Protein AF-A0A7S0FF44-F1 (afdb_monomer_lite)

Structure (mmCIF, N/CA/C/O backbone):
data_AF-A0A7S0FF44-F1
#
_entry.id   AF-A0A7S0FF44-F1
#
loop_
_atom_site.group_PDB
_atom_site.id
_atom_site.type_symbol
_atom_site.label_atom_id
_atom_site.label_alt_id
_atom_site.label_comp_id
_atom_site.label_asym_id
_atom_site.label_entity_id
_atom_site.label_seq_id
_atom_site.pdbx_PDB_ins_code
_atom_site.Cartn_x
_atom_site.Cartn_y
_atom_site.Cartn_z
_atom_site.occupancy
_atom_site.B_iso_or_equiv
_atom_site.auth_seq_id
_atom_site.auth_comp_id
_atom_site.auth_asym_id
_atom_site.auth_atom_id
_atom_site.pdbx_PDB_model_num
ATOM 1 N N . CYS A 1 1 ? 16.504 -21.980 -8.669 1.00 74.12 1 CYS A N 1
ATOM 2 C CA . CYS A 1 1 ? 15.334 -22.697 -8.118 1.00 74.12 1 CYS A CA 1
ATOM 3 C C . CYS A 1 1 ? 14.532 -23.445 -9.190 1.00 74.12 1 CYS A C 1
ATOM 5 O O . CYS A 1 1 ? 14.174 -24.591 -8.944 1.00 74.12 1 CYS A O 1
ATOM 7 N N . LEU A 1 2 ? 14.219 -22.845 -10.350 1.00 68.56 2 LEU A N 1
ATOM 8 C CA . LEU A 1 2 ? 13.338 -23.462 -11.361 1.00 68.56 2 LEU A CA 1
ATOM 9 C C . LEU A 1 2 ? 13.978 -24.629 -12.137 1.00 68.56 2 LEU A C 1
ATOM 11 O O . LEU A 1 2 ? 13.324 -25.648 -12.316 1.00 68.56 2 LEU A O 1
ATOM 15 N N . GLU A 1 3 ? 15.262 -24.552 -12.486 1.00 66.50 3 GLU A N 1
ATOM 16 C CA . GLU A 1 3 ? 15.931 -25.557 -13.339 1.00 66.50 3 GLU A CA 1
ATOM 17 C C . GLU A 1 3 ? 16.612 -26.709 -12.570 1.00 66.50 3 GLU A C 1
ATOM 19 O O . GLU A 1 3 ? 17.659 -27.215 -12.953 1.00 66.50 3 GLU A O 1
ATOM 24 N N . GLY A 1 4 ? 16.031 -27.137 -11.448 1.00 55.75 4 GLY A N 1
ATOM 25 C CA . GLY A 1 4 ? 16.348 -28.441 -10.836 1.00 55.75 4 GLY A CA 1
ATOM 26 C C . GLY A 1 4 ? 17.720 -28.626 -10.162 1.00 55.75 4 GLY A C 1
ATOM 27 O O . GLY A 1 4 ? 17.918 -29.653 -9.527 1.00 55.75 4 GLY A O 1
ATOM 28 N N . GLY A 1 5 ? 18.651 -27.668 -10.234 1.00 68.69 5 GLY A N 1
ATOM 29 C CA . GLY A 1 5 ? 19.994 -27.826 -9.640 1.00 68.69 5 GLY A CA 1
ATOM 30 C C . GLY A 1 5 ? 20.173 -27.297 -8.209 1.00 68.69 5 GLY A C 1
ATOM 31 O O . GLY A 1 5 ? 21.002 -27.805 -7.460 1.00 68.69 5 GLY A O 1
ATOM 32 N N . LEU A 1 6 ? 19.403 -26.281 -7.803 1.00 65.25 6 LEU A N 1
ATOM 33 C CA . LEU A 1 6 ? 19.499 -25.679 -6.465 1.00 65.25 6 LEU A CA 1
ATOM 34 C C . LEU A 1 6 ? 18.309 -26.091 -5.598 1.00 65.25 6 LEU A C 1
ATOM 36 O O . LEU A 1 6 ? 17.227 -25.507 -5.706 1.00 65.25 6 LEU A O 1
ATOM 40 N N . HIS A 1 7 ? 18.545 -27.060 -4.715 1.00 76.44 7 HIS A N 1
ATOM 41 C CA . HIS A 1 7 ? 17.666 -27.382 -3.597 1.00 76.44 7 HIS A CA 1
ATOM 42 C C . HIS A 1 7 ? 18.141 -26.631 -2.354 1.00 76.44 7 HIS A C 1
ATOM 44 O O . HIS A 1 7 ? 19.096 -27.026 -1.690 1.00 76.44 7 HIS A O 1
ATOM 50 N N . SER A 1 8 ? 17.481 -25.517 -2.061 1.00 87.88 8 SER A N 1
ATOM 51 C CA . SER A 1 8 ? 17.620 -24.803 -0.795 1.00 87.88 8 SER A CA 1
ATOM 52 C C . SER A 1 8 ? 16.233 -24.594 -0.199 1.00 87.88 8 SER A C 1
ATOM 54 O O . SER A 1 8 ? 15.260 -24.430 -0.937 1.00 87.88 8 SER A O 1
ATOM 56 N N . ALA A 1 9 ? 16.140 -24.536 1.131 1.00 80.94 9 ALA A N 1
ATOM 57 C CA . ALA A 1 9 ? 14.873 -24.272 1.818 1.00 80.94 9 ALA A CA 1
ATOM 58 C C . ALA A 1 9 ? 14.202 -22.969 1.333 1.00 80.94 9 ALA A C 1
ATOM 60 O O . ALA A 1 9 ? 12.978 -22.875 1.269 1.00 80.94 9 ALA A O 1
ATOM 61 N N . VAL A 1 10 ? 15.013 -21.986 0.929 1.00 81.69 10 VAL A N 1
ATOM 62 C CA . VAL A 1 10 ? 14.554 -20.718 0.345 1.00 81.69 10 VAL A CA 1
ATOM 63 C C . VAL A 1 10 ? 13.924 -20.939 -1.033 1.00 81.69 10 VAL A C 1
ATOM 65 O O . VAL A 1 10 ? 12.850 -20.408 -1.309 1.00 81.69 10 VAL A O 1
ATOM 68 N N . CYS A 1 11 ? 14.542 -21.760 -1.888 1.00 85.81 11 CYS A N 1
ATOM 69 C CA . CYS A 1 11 ? 13.973 -22.113 -3.188 1.0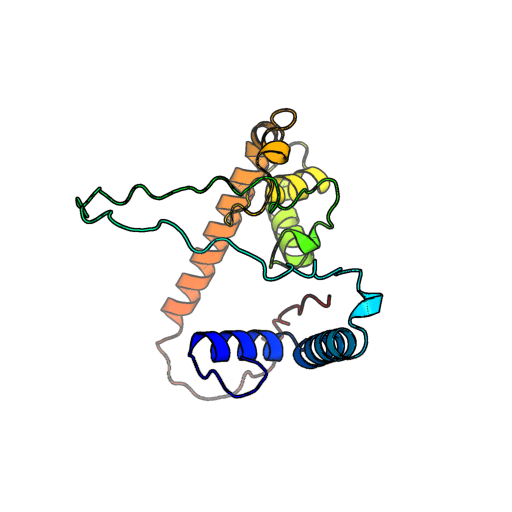0 85.81 11 CYS A CA 1
ATOM 70 C C . CYS A 1 11 ? 12.635 -22.845 -3.058 1.00 85.81 11 CYS A C 1
ATOM 72 O O . CYS A 1 11 ? 11.731 -22.600 -3.858 1.00 85.81 11 CYS A O 1
ATOM 74 N N . ASP A 1 12 ? 12.503 -23.724 -2.066 1.00 83.94 12 ASP A N 1
ATOM 75 C CA . ASP A 1 12 ? 11.274 -24.485 -1.849 1.00 83.94 12 ASP A CA 1
ATOM 76 C C . ASP A 1 12 ? 10.150 -23.596 -1.306 1.00 83.94 12 ASP A C 1
ATOM 78 O O . ASP A 1 12 ? 9.020 -23.678 -1.790 1.00 83.94 12 ASP A O 1
ATOM 82 N N . GLN A 1 13 ? 10.451 -22.679 -0.377 1.00 82.12 13 GLN A N 1
ATOM 83 C CA . GLN A 1 13 ? 9.484 -21.672 0.077 1.00 82.12 13 GLN A CA 1
ATOM 84 C C . GLN A 1 13 ? 9.025 -20.761 -1.059 1.00 82.12 13 GLN A C 1
ATOM 86 O O . GLN A 1 13 ? 7.831 -20.496 -1.198 1.00 82.12 13 GLN A O 1
ATOM 91 N N . TRP A 1 14 ? 9.957 -20.304 -1.891 1.00 85.94 14 TRP A N 1
ATOM 92 C CA . TRP A 1 14 ? 9.633 -19.454 -3.029 1.00 85.94 14 TRP A CA 1
ATOM 93 C C . TRP A 1 14 ? 8.765 -20.186 -4.062 1.00 85.94 14 TRP A C 1
ATOM 95 O O . TRP A 1 14 ? 7.751 -19.643 -4.497 1.00 85.94 14 TRP A O 1
ATOM 105 N N . LYS A 1 15 ? 9.081 -21.447 -4.389 1.00 85.75 15 LYS A N 1
ATOM 106 C CA . LYS A 1 15 ? 8.237 -22.286 -5.259 1.00 85.75 15 LYS A CA 1
ATOM 107 C C . LYS A 1 15 ? 6.838 -22.482 -4.689 1.00 85.75 15 LYS A C 1
ATOM 109 O O . LYS A 1 15 ? 5.863 -22.276 -5.399 1.00 85.75 15 LYS A O 1
ATOM 114 N N . GLN A 1 16 ? 6.732 -22.807 -3.401 1.00 82.12 16 GLN A N 1
ATOM 115 C CA . GLN A 1 16 ? 5.432 -22.935 -2.743 1.00 82.12 16 GLN A CA 1
ATOM 116 C C . GLN A 1 16 ? 4.631 -21.631 -2.784 1.00 82.12 16 GLN A C 1
ATOM 118 O O . GLN A 1 16 ? 3.408 -21.677 -2.885 1.00 82.12 16 GLN A O 1
ATOM 123 N N . CYS A 1 17 ? 5.297 -20.476 -2.701 1.00 81.00 17 CYS A N 1
ATOM 124 C CA . CYS A 1 17 ? 4.646 -19.179 -2.846 1.00 81.00 17 CYS A CA 1
ATOM 125 C C . CYS A 1 17 ? 4.074 -19.000 -4.261 1.00 81.00 17 CYS A C 1
ATOM 127 O O . CYS A 1 17 ? 2.895 -18.681 -4.404 1.00 81.00 17 CYS A O 1
ATOM 129 N N . LEU A 1 18 ? 4.869 -19.290 -5.297 1.00 82.12 18 LEU A N 1
ATOM 130 C CA . LEU A 1 18 ? 4.426 -19.212 -6.693 1.00 82.12 18 LEU A CA 1
ATOM 131 C C . LEU A 1 18 ? 3.273 -20.170 -7.007 1.00 82.12 18 LEU A C 1
ATOM 133 O O . LEU A 1 18 ? 2.301 -19.769 -7.649 1.00 82.12 18 LEU A O 1
ATOM 137 N N . ASP A 1 19 ? 3.353 -21.405 -6.511 1.00 82.12 19 ASP A N 1
ATOM 138 C CA . ASP A 1 19 ? 2.320 -22.418 -6.724 1.00 82.12 19 ASP A CA 1
ATOM 139 C C . ASP A 1 19 ? 1.013 -22.028 -6.027 1.00 82.12 19 ASP A C 1
ATOM 141 O O . ASP A 1 19 ? -0.059 -22.120 -6.623 1.00 82.12 19 ASP A O 1
ATOM 145 N N . LYS A 1 20 ? 1.086 -21.509 -4.794 1.00 77.56 20 LYS A N 1
ATOM 146 C CA . LYS A 1 20 ? -0.087 -20.975 -4.080 1.00 77.56 20 LYS A CA 1
ATOM 147 C C . LYS A 1 20 ? -0.692 -19.756 -4.771 1.00 77.56 20 LYS A C 1
ATOM 149 O O . LYS A 1 20 ? -1.910 -19.587 -4.744 1.00 77.56 20 LYS A O 1
ATOM 154 N N . ALA A 1 21 ? 0.137 -18.917 -5.384 1.00 75.69 21 ALA A N 1
ATOM 155 C CA . ALA A 1 21 ? -0.321 -17.778 -6.168 1.00 75.69 21 ALA A CA 1
ATOM 156 C C . ALA A 1 21 ? -0.930 -18.190 -7.522 1.00 75.69 21 ALA A C 1
ATOM 158 O O . ALA A 1 21 ? -1.588 -17.373 -8.153 1.00 75.69 21 ALA A O 1
ATOM 159 N N . GLY A 1 22 ? -0.736 -19.434 -7.982 1.00 84.25 22 GLY A N 1
ATOM 160 C CA . GLY A 1 22 ? -1.234 -19.903 -9.280 1.00 84.25 22 GLY A CA 1
ATOM 161 C C . GLY A 1 22 ? -0.507 -19.293 -10.485 1.00 84.25 22 GLY A C 1
ATOM 162 O O . GLY A 1 22 ? -0.955 -19.441 -11.620 1.00 84.25 22 GLY A O 1
ATOM 163 N N . VAL A 1 23 ? 0.625 -18.621 -10.262 1.00 86.00 23 VAL A N 1
ATOM 164 C CA . VAL A 1 23 ? 1.353 -17.860 -11.295 1.00 86.00 23 VAL A CA 1
ATOM 165 C C . VAL A 1 23 ? 2.534 -18.620 -11.898 1.00 86.00 23 VAL A C 1
ATOM 167 O O . VAL A 1 23 ? 3.120 -18.156 -12.876 1.00 86.00 23 VAL A O 1
ATOM 170 N N . THR A 1 24 ? 2.866 -19.807 -11.377 1.00 86.50 24 THR A N 1
ATOM 171 C CA . THR A 1 24 ? 4.008 -20.624 -11.825 1.00 86.50 24 THR A CA 1
ATOM 172 C C . THR A 1 24 ? 4.010 -20.847 -13.341 1.00 86.50 24 THR A C 1
ATOM 174 O O . THR A 1 24 ? 5.040 -20.666 -13.987 1.00 86.50 24 THR A O 1
ATOM 177 N N . GLY A 1 25 ? 2.855 -21.166 -13.939 1.00 85.00 25 GLY A N 1
ATOM 178 C CA . GLY A 1 25 ? 2.740 -21.384 -15.387 1.00 85.00 25 GLY A CA 1
ATOM 179 C C . GLY A 1 25 ? 2.984 -20.120 -16.220 1.00 85.00 25 GLY A C 1
ATOM 180 O O . GLY A 1 25 ? 3.710 -20.169 -17.211 1.00 85.00 25 GLY A O 1
ATOM 181 N N . LYS A 1 26 ? 2.433 -18.975 -15.797 1.00 81.94 26 LYS A N 1
ATOM 182 C CA . LYS A 1 26 ? 2.614 -17.680 -16.478 1.00 81.94 26 LYS A CA 1
ATOM 183 C C . LYS A 1 26 ? 4.066 -17.210 -16.379 1.00 81.94 26 LYS A C 1
ATOM 185 O O . LYS A 1 26 ? 4.640 -16.803 -17.384 1.00 81.94 26 LYS A O 1
ATOM 190 N N . LEU A 1 27 ? 4.680 -17.344 -15.201 1.00 86.44 27 LEU A N 1
ATOM 191 C CA . LEU A 1 27 ? 6.086 -17.005 -14.983 1.00 86.44 27 LEU A CA 1
ATOM 192 C C . LEU A 1 27 ? 7.015 -17.878 -15.837 1.00 86.44 27 LEU A C 1
ATOM 194 O O . LEU A 1 27 ? 7.903 -17.351 -16.499 1.00 86.44 27 LEU A O 1
ATOM 198 N N . LEU A 1 28 ? 6.788 -19.195 -15.875 1.00 86.50 28 LEU A N 1
ATOM 199 C CA . LEU A 1 28 ? 7.554 -20.104 -16.733 1.00 86.50 28 LEU A CA 1
ATOM 200 C C . LEU A 1 28 ? 7.371 -19.778 -18.217 1.00 86.50 28 LEU A C 1
ATOM 202 O O . LEU A 1 28 ? 8.344 -19.795 -18.962 1.00 86.50 28 LEU A O 1
ATOM 206 N N . SER A 1 29 ? 6.152 -19.439 -18.642 1.00 85.06 29 SER A N 1
ATOM 207 C CA . SER A 1 29 ? 5.888 -19.026 -20.022 1.00 85.06 29 SER A CA 1
ATOM 208 C C . SER A 1 29 ? 6.636 -17.744 -20.390 1.00 85.06 29 SER A C 1
ATOM 210 O O . SER A 1 29 ? 7.188 -17.668 -21.484 1.00 85.06 29 SER A O 1
ATOM 212 N N . LEU A 1 30 ? 6.679 -16.755 -19.492 1.00 81.44 30 LEU A N 1
ATOM 213 C CA . LEU A 1 30 ? 7.412 -15.504 -19.705 1.00 81.44 30 LEU A CA 1
ATOM 214 C C . LEU A 1 30 ? 8.924 -15.730 -19.743 1.00 81.44 30 LEU A C 1
ATOM 216 O O . LEU A 1 30 ? 9.592 -15.222 -20.637 1.00 81.44 30 LEU A O 1
ATOM 220 N N . LEU A 1 31 ? 9.459 -16.532 -18.819 1.00 84.19 31 LEU A N 1
ATOM 221 C CA . LEU A 1 31 ? 10.880 -16.886 -18.805 1.00 84.19 31 LEU A CA 1
ATOM 222 C C . LEU A 1 31 ? 11.279 -17.641 -20.078 1.00 84.19 31 LEU A C 1
ATOM 224 O O . LEU A 1 31 ? 12.313 -17.348 -20.666 1.00 84.19 31 LEU A O 1
ATOM 228 N N . ASN A 1 32 ? 10.443 -18.571 -20.543 1.00 84.12 32 ASN A N 1
ATOM 229 C CA . ASN A 1 32 ? 10.721 -19.324 -21.762 1.00 84.12 32 ASN A CA 1
ATOM 230 C C . ASN A 1 32 ? 10.639 -18.433 -23.015 1.00 84.12 32 ASN A C 1
ATOM 232 O O . ASN A 1 32 ? 11.481 -18.540 -23.901 1.00 84.12 32 ASN A O 1
ATOM 236 N N . ALA A 1 33 ? 9.677 -17.505 -23.068 1.00 80.62 33 ALA A N 1
ATOM 237 C CA . ALA A 1 33 ? 9.599 -16.509 -24.137 1.00 80.62 33 ALA A CA 1
ATOM 238 C C . ALA A 1 33 ? 10.835 -15.591 -24.160 1.00 80.62 33 ALA A C 1
ATOM 240 O O . ALA A 1 33 ? 11.370 -15.316 -25.231 1.00 80.62 33 ALA A O 1
ATOM 241 N N . ALA A 1 34 ? 11.331 -15.184 -22.987 1.00 79.44 34 ALA A N 1
ATOM 242 C CA . ALA A 1 34 ? 12.538 -14.370 -22.860 1.00 79.44 34 ALA A CA 1
ATOM 243 C C . ALA A 1 34 ? 13.802 -15.092 -23.350 1.00 79.44 34 ALA A C 1
ATOM 245 O O . ALA A 1 34 ? 14.668 -14.475 -23.963 1.00 79.44 34 ALA A O 1
ATOM 246 N N . VAL A 1 35 ? 13.893 -16.405 -23.121 1.00 82.44 35 VAL A N 1
ATOM 247 C CA . VAL A 1 35 ? 15.002 -17.235 -23.620 1.00 82.44 35 VAL A CA 1
ATOM 248 C C . VAL A 1 35 ? 14.929 -17.431 -25.137 1.00 82.44 35 VAL A C 1
ATOM 250 O O . VAL A 1 35 ? 15.965 -17.486 -25.794 1.00 82.44 35 VAL A O 1
ATOM 253 N N . GLN A 1 36 ? 13.727 -17.536 -25.712 1.00 85.44 36 GLN A N 1
ATOM 254 C CA . GLN A 1 36 ? 13.550 -17.754 -27.154 1.00 85.44 36 GLN A CA 1
ATOM 255 C C . GLN A 1 36 ? 13.734 -16.488 -27.998 1.00 85.44 36 GLN A C 1
ATOM 257 O O . GLN A 1 36 ? 14.108 -16.593 -29.166 1.00 85.44 36 GLN A O 1
ATOM 262 N N . HIS A 1 37 ? 13.503 -15.308 -27.419 1.00 78.56 37 HIS A N 1
ATOM 263 C CA . HIS A 1 37 ? 13.604 -14.022 -28.111 1.00 78.56 37 HIS A CA 1
ATOM 264 C C . HIS A 1 37 ? 14.495 -13.033 -27.342 1.00 78.56 37 HIS A C 1
ATOM 266 O O . HIS A 1 37 ? 14.007 -11.999 -26.880 1.00 78.56 37 HIS A O 1
ATOM 272 N N . PRO A 1 38 ? 15.803 -13.321 -27.201 1.00 67.44 38 PRO A N 1
ATOM 273 C CA . PRO A 1 38 ? 16.714 -12.458 -26.449 1.00 67.44 38 PRO A CA 1
ATOM 274 C C . PRO A 1 38 ? 16.831 -11.051 -27.060 1.00 67.44 38 PRO A C 1
ATOM 276 O O . PRO A 1 38 ? 16.966 -10.075 -26.326 1.00 67.44 38 PRO A O 1
ATOM 279 N N . ASP A 1 39 ? 16.697 -10.934 -28.385 1.00 75.31 39 ASP A N 1
ATOM 280 C CA . ASP A 1 39 ? 16.852 -9.669 -29.116 1.00 75.31 39 ASP A CA 1
ATOM 281 C C . ASP A 1 39 ? 15.628 -8.738 -29.009 1.00 75.31 39 ASP A C 1
ATOM 283 O O . ASP A 1 39 ? 15.740 -7.536 -29.248 1.00 75.31 39 ASP A O 1
ATOM 287 N N . ASP A 1 40 ? 14.457 -9.266 -28.637 1.00 68.00 40 ASP A N 1
ATOM 288 C CA . ASP A 1 40 ? 13.180 -8.529 -28.663 1.00 68.00 40 ASP A CA 1
ATOM 289 C C . ASP A 1 40 ? 12.848 -7.864 -27.312 1.00 68.00 40 ASP A C 1
ATOM 291 O O . ASP A 1 40 ? 11.968 -7.012 -27.206 1.00 68.00 40 ASP A O 1
ATOM 295 N N . LEU A 1 41 ? 13.587 -8.208 -26.250 1.00 61.50 41 LEU A N 1
ATOM 296 C CA . LEU A 1 41 ? 13.392 -7.632 -24.916 1.00 61.50 41 LEU A CA 1
ATOM 297 C C . LEU A 1 41 ? 14.113 -6.296 -24.703 1.00 61.50 41 LEU A C 1
ATOM 299 O O . LEU A 1 41 ? 14.004 -5.718 -23.622 1.00 61.50 41 LEU A O 1
ATOM 303 N N . GLY A 1 42 ? 14.878 -5.804 -25.684 1.00 53.50 42 GLY A N 1
ATOM 304 C CA . GLY A 1 42 ? 15.644 -4.558 -25.549 1.00 53.50 42 GLY A CA 1
ATOM 305 C C . GLY A 1 42 ? 16.688 -4.584 -24.423 1.00 53.50 42 GLY A C 1
ATOM 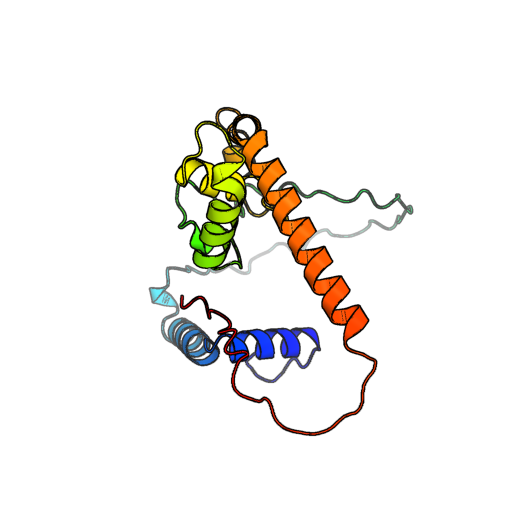306 O O . GLY A 1 42 ? 17.316 -3.564 -24.139 1.00 53.50 42 GLY A O 1
ATOM 307 N N . LEU A 1 43 ? 16.905 -5.746 -23.797 1.00 53.00 43 LEU A N 1
ATOM 308 C CA . LEU A 1 43 ? 18.014 -6.029 -22.900 1.00 53.00 43 LEU A CA 1
ATOM 309 C C . LEU A 1 43 ? 19.245 -6.245 -23.772 1.00 53.00 43 LEU A C 1
ATOM 311 O O . LEU A 1 43 ? 19.714 -7.366 -23.946 1.00 53.00 43 LEU A O 1
ATOM 315 N N . GLY A 1 44 ? 19.743 -5.156 -24.359 1.00 47.44 44 GLY A N 1
ATOM 316 C CA . GLY A 1 44 ? 21.073 -5.130 -24.939 1.00 47.44 44 GLY A CA 1
ATOM 317 C C . GLY A 1 44 ? 22.060 -5.468 -23.833 1.00 47.44 44 GLY A C 1
ATOM 318 O O . GLY A 1 44 ? 22.489 -4.586 -23.091 1.00 47.44 44 GLY A O 1
ATOM 319 N N . LEU A 1 45 ? 22.373 -6.757 -23.693 1.00 48.53 45 LEU A N 1
ATOM 320 C CA . LEU A 1 45 ? 23.564 -7.223 -23.014 1.00 48.53 45 LEU A CA 1
ATOM 321 C C . LEU A 1 45 ? 24.704 -6.504 -23.719 1.00 48.53 45 LEU A C 1
ATOM 323 O O . LEU A 1 45 ? 25.060 -6.836 -24.847 1.00 48.53 45 LEU A O 1
ATOM 327 N N . VAL A 1 46 ? 25.200 -5.444 -23.087 1.00 45.59 46 VAL A N 1
ATOM 328 C CA . VAL A 1 46 ? 26.481 -4.849 -23.433 1.00 45.59 46 VAL A CA 1
ATOM 329 C C . VAL A 1 46 ? 27.462 -6.010 -23.468 1.00 45.59 46 VAL A C 1
ATOM 331 O O . VAL A 1 46 ? 27.754 -6.602 -22.431 1.00 45.59 46 VAL A O 1
ATOM 334 N N . GLU A 1 47 ? 27.895 -6.389 -24.672 1.00 50.81 47 GLU A N 1
ATOM 335 C CA . GLU A 1 47 ? 29.055 -7.244 -24.859 1.00 50.81 47 GLU A CA 1
ATOM 336 C C . GLU A 1 47 ? 30.213 -6.522 -24.174 1.00 50.81 47 GLU A C 1
ATOM 338 O O . GLU A 1 47 ? 30.834 -5.615 -24.731 1.00 50.81 47 GLU A O 1
ATOM 343 N N . GLU A 1 48 ? 30.462 -6.882 -22.916 1.00 48.84 48 GLU A N 1
ATOM 344 C CA . GLU A 1 48 ? 31.696 -6.563 -22.226 1.00 48.84 48 GLU A CA 1
ATOM 345 C C . GLU A 1 48 ? 32.799 -7.243 -23.029 1.00 48.84 48 GLU A C 1
ATOM 347 O O . GLU A 1 48 ? 33.080 -8.436 -22.899 1.00 48.84 48 GLU A O 1
ATOM 352 N N . THR A 1 49 ? 33.391 -6.477 -23.940 1.00 49.16 49 THR A N 1
ATOM 353 C CA . THR A 1 49 ? 34.598 -6.867 -24.644 1.00 49.16 49 THR A CA 1
ATOM 354 C C . THR A 1 49 ? 35.633 -7.231 -23.590 1.00 49.16 49 THR A C 1
ATOM 356 O O . THR A 1 49 ? 36.139 -6.365 -22.874 1.00 49.16 49 THR A O 1
ATOM 359 N N . ALA A 1 50 ? 35.917 -8.527 -23.486 1.00 50.69 50 ALA A N 1
ATOM 360 C CA . ALA A 1 50 ? 36.919 -9.111 -22.615 1.00 50.69 50 ALA A CA 1
ATOM 361 C C . ALA A 1 50 ? 38.321 -8.639 -23.034 1.00 50.69 50 ALA A C 1
ATOM 363 O O . ALA A 1 50 ? 39.065 -9.341 -23.712 1.00 50.69 50 ALA A O 1
ATOM 364 N N . ALA A 1 51 ? 38.681 -7.417 -22.651 1.00 51.22 51 ALA A N 1
ATOM 365 C CA . ALA A 1 51 ? 40.009 -6.863 -22.846 1.00 51.22 51 ALA A CA 1
ATOM 366 C C . ALA A 1 51 ? 40.373 -5.941 -21.676 1.00 51.22 51 ALA A C 1
ATOM 368 O O . ALA A 1 51 ? 40.444 -4.725 -21.802 1.00 51.22 51 ALA A O 1
ATOM 369 N N . GLY A 1 52 ? 40.668 -6.573 -20.539 1.00 52.06 52 GLY A N 1
ATOM 370 C CA . GLY A 1 52 ? 41.648 -6.062 -19.586 1.00 52.06 52 GLY A CA 1
ATOM 371 C C . GLY A 1 52 ? 41.108 -5.207 -18.448 1.00 52.06 52 GLY A C 1
ATOM 372 O O . GLY A 1 52 ? 41.002 -3.999 -18.572 1.00 52.06 52 GLY A O 1
ATOM 373 N N . THR A 1 53 ? 40.963 -5.807 -17.266 1.00 44.88 53 THR A N 1
ATOM 374 C CA . THR A 1 53 ? 41.407 -5.180 -16.007 1.00 44.88 53 THR A CA 1
ATOM 375 C C . THR A 1 53 ? 41.739 -6.277 -14.993 1.00 44.88 53 THR A C 1
ATOM 377 O O . THR A 1 53 ? 41.027 -6.524 -14.028 1.00 44.88 53 THR A O 1
ATOM 380 N N . ALA A 1 54 ? 42.850 -6.975 -15.226 1.00 50.84 54 ALA A N 1
ATOM 381 C CA . ALA A 1 54 ? 43.502 -7.773 -14.198 1.00 50.84 54 ALA A CA 1
ATOM 382 C C . ALA A 1 54 ? 44.481 -6.871 -13.439 1.00 50.84 54 ALA A C 1
ATOM 384 O O . ALA A 1 54 ? 45.675 -6.891 -13.719 1.00 50.84 54 ALA A O 1
ATOM 385 N N . GLN A 1 55 ? 44.002 -6.048 -12.504 1.00 53.06 55 GLN A N 1
ATOM 386 C CA . GLN A 1 55 ? 44.891 -5.512 -11.475 1.00 53.06 55 GLN A CA 1
ATOM 387 C C . GLN A 1 55 ? 44.135 -4.942 -10.276 1.00 53.06 55 GLN A C 1
ATOM 389 O O . GLN A 1 55 ? 43.357 -4.004 -10.406 1.00 53.06 55 GLN A O 1
ATOM 394 N N . LYS A 1 56 ? 44.560 -5.422 -9.099 1.00 48.97 56 LYS A N 1
ATOM 395 C CA . LYS A 1 56 ? 44.645 -4.666 -7.841 1.00 48.97 56 LYS A CA 1
ATOM 396 C C . LYS A 1 56 ? 43.471 -4.792 -6.860 1.00 48.97 56 LYS A C 1
ATOM 398 O O . LYS A 1 56 ? 42.885 -3.800 -6.455 1.00 48.97 56 LYS A O 1
ATOM 403 N N . TYR A 1 57 ? 43.272 -6.002 -6.340 1.00 45.28 57 TYR A N 1
ATOM 404 C CA . TYR A 1 57 ? 42.778 -6.182 -4.971 1.00 45.28 57 TYR A CA 1
ATOM 405 C C . TYR A 1 57 ? 43.758 -7.062 -4.198 1.00 45.28 57 TYR A C 1
ATOM 407 O O . TYR A 1 57 ? 43.689 -8.286 -4.219 1.00 45.28 57 TYR A O 1
ATOM 415 N N . ALA A 1 58 ? 44.720 -6.406 -3.556 1.00 52.44 58 ALA A N 1
ATOM 416 C CA . ALA A 1 58 ? 45.526 -6.983 -2.497 1.00 52.44 58 ALA A CA 1
ATOM 417 C C . ALA A 1 58 ? 45.405 -6.064 -1.278 1.00 52.44 58 ALA A C 1
ATOM 419 O O . ALA A 1 58 ? 45.589 -4.856 -1.410 1.00 52.44 58 ALA A O 1
ATOM 420 N N . GLN A 1 59 ? 45.145 -6.692 -0.130 1.00 55.12 59 GLN A N 1
ATOM 421 C CA . GLN A 1 59 ? 45.211 -6.168 1.238 1.00 55.12 59 GLN A CA 1
ATOM 422 C C . GLN A 1 59 ? 44.100 -5.225 1.711 1.00 55.12 59 GLN A C 1
ATOM 424 O O . GLN A 1 59 ? 44.195 -4.011 1.583 1.00 55.12 59 GLN A O 1
ATOM 429 N N . THR A 1 60 ? 43.165 -5.815 2.456 1.00 44.16 60 THR A N 1
ATOM 430 C CA . THR A 1 60 ? 42.651 -5.250 3.713 1.00 44.16 60 THR A CA 1
ATOM 431 C C . THR A 1 60 ? 42.368 -6.398 4.688 1.00 44.16 60 THR A C 1
ATOM 433 O O . THR A 1 60 ? 41.274 -6.950 4.735 1.00 44.16 60 THR A O 1
ATOM 436 N N . GLU A 1 61 ? 43.388 -6.789 5.455 1.00 62.75 61 GLU A N 1
ATOM 437 C CA . GLU A 1 61 ? 43.203 -7.515 6.715 1.00 62.75 61 GLU A CA 1
ATOM 438 C C . GLU A 1 61 ? 43.073 -6.474 7.831 1.00 62.75 61 GLU A C 1
ATOM 440 O O . GLU A 1 61 ? 43.948 -5.624 7.992 1.00 62.75 61 GLU A O 1
ATOM 445 N N . GLY A 1 62 ? 41.967 -6.514 8.572 1.00 48.84 62 GLY A N 1
ATOM 446 C CA . GLY A 1 62 ? 41.699 -5.586 9.670 1.00 48.84 62 GLY A CA 1
ATOM 447 C C . GLY A 1 62 ? 40.220 -5.550 10.033 1.00 48.84 62 GLY A C 1
ATOM 448 O O . GLY A 1 62 ? 39.560 -4.540 9.825 1.00 48.84 62 GLY A O 1
ATOM 449 N N . VAL A 1 63 ? 39.685 -6.671 10.525 1.00 46.25 63 VAL A N 1
ATOM 450 C CA . VAL A 1 63 ? 38.326 -6.725 11.080 1.00 46.25 63 VAL A CA 1
ATOM 451 C C . VAL A 1 63 ? 38.398 -6.260 12.532 1.00 46.25 63 VAL A C 1
ATOM 453 O O . VAL A 1 63 ? 38.654 -7.047 13.442 1.00 46.25 63 VAL A O 1
ATOM 456 N N . GLU A 1 64 ? 38.213 -4.961 12.734 1.00 58.03 64 GLU A N 1
ATOM 457 C CA . GLU A 1 64 ? 37.828 -4.403 14.027 1.00 58.03 64 GLU A CA 1
ATOM 458 C C . GLU A 1 64 ? 36.314 -4.623 14.176 1.00 58.03 64 GLU A C 1
ATOM 460 O O . GLU A 1 64 ? 35.550 -4.301 13.264 1.00 58.03 64 GLU A O 1
ATOM 465 N N . LEU A 1 65 ? 35.882 -5.254 15.278 1.00 54.78 65 LEU A N 1
ATOM 466 C CA . LEU A 1 65 ? 34.466 -5.446 15.609 1.00 54.78 65 LEU A CA 1
ATOM 467 C C . LEU A 1 65 ? 33.823 -4.076 15.878 1.00 54.78 65 LEU A C 1
ATOM 469 O O . LEU A 1 65 ? 33.697 -3.655 17.026 1.00 54.78 65 LEU A O 1
ATOM 473 N N . ALA A 1 66 ? 33.428 -3.388 14.812 1.00 53.22 66 ALA A N 1
ATOM 474 C CA . ALA A 1 66 ? 32.521 -2.261 14.890 1.00 53.22 66 ALA A CA 1
ATOM 475 C C . ALA A 1 66 ? 31.118 -2.796 15.189 1.00 53.22 66 ALA A C 1
ATOM 477 O O . ALA A 1 66 ? 30.625 -3.728 14.546 1.00 53.22 66 ALA A O 1
ATOM 478 N N . GLU A 1 67 ? 30.517 -2.222 16.224 1.00 54.75 67 GLU A N 1
ATOM 479 C CA . GLU A 1 67 ? 29.124 -2.398 16.602 1.00 54.75 67 GLU A CA 1
ATOM 480 C C . GLU A 1 67 ? 28.252 -2.292 15.350 1.00 54.75 67 GLU A C 1
ATOM 482 O O . GLU A 1 67 ? 28.465 -1.411 14.521 1.00 54.75 67 GLU A O 1
ATOM 487 N N . ALA A 1 68 ? 27.317 -3.231 15.183 1.00 51.47 68 ALA A N 1
ATOM 488 C CA . ALA A 1 68 ? 26.423 -3.278 14.038 1.00 51.47 68 ALA A CA 1
ATOM 489 C C . ALA A 1 68 ? 25.561 -2.008 14.001 1.00 51.47 68 ALA A C 1
ATOM 491 O O . ALA A 1 68 ? 24.453 -1.973 14.539 1.00 51.47 68 ALA A O 1
ATOM 492 N N . GLU A 1 69 ? 26.080 -0.957 13.369 1.00 54.19 69 GLU A N 1
ATOM 493 C CA . GLU A 1 69 ? 25.271 0.114 12.832 1.00 54.19 69 GLU A CA 1
ATOM 494 C C . GLU A 1 69 ? 24.317 -0.571 11.863 1.00 54.19 69 GLU A C 1
ATOM 496 O O . GLU A 1 69 ? 24.720 -1.164 10.861 1.00 54.19 69 GLU A O 1
ATOM 501 N N . LEU A 1 70 ? 23.045 -0.600 12.255 1.00 50.62 70 LEU A N 1
ATOM 502 C CA . LEU A 1 70 ? 21.945 -1.000 11.405 1.00 50.62 70 LEU A CA 1
ATOM 503 C C . LEU A 1 70 ? 22.009 -0.071 10.193 1.00 50.62 70 LEU A C 1
ATOM 505 O O . LEU A 1 70 ? 21.517 1.053 10.261 1.00 50.62 70 LEU A O 1
ATOM 509 N N . ASP A 1 71 ? 22.698 -0.521 9.145 1.00 44.28 71 ASP A N 1
ATOM 510 C CA . ASP A 1 71 ? 22.858 0.166 7.872 1.00 44.28 71 ASP A CA 1
ATOM 511 C C . ASP A 1 71 ? 21.458 0.320 7.282 1.00 44.28 71 ASP A C 1
ATOM 513 O O . ASP A 1 71 ? 20.943 -0.535 6.560 1.00 44.28 71 ASP A O 1
ATOM 517 N N . THR A 1 72 ? 20.774 1.390 7.685 1.00 52.69 72 THR A N 1
ATOM 518 C CA . THR A 1 72 ? 19.613 1.918 6.989 1.00 52.69 72 THR A CA 1
ATOM 519 C C . THR A 1 72 ? 20.130 2.427 5.659 1.00 52.69 72 THR A C 1
ATOM 521 O O . THR A 1 72 ? 20.305 3.633 5.480 1.00 52.69 72 THR A O 1
ATOM 524 N N . GLN A 1 73 ? 20.403 1.495 4.743 1.00 53.66 73 GLN A N 1
ATOM 525 C CA . GLN A 1 73 ? 20.625 1.795 3.345 1.00 53.66 73 GLN A CA 1
ATOM 526 C C . GLN A 1 73 ? 19.400 2.567 2.901 1.00 53.66 73 GLN A C 1
ATOM 528 O O . GLN A 1 73 ? 18.298 2.026 2.780 1.00 53.66 73 GLN A O 1
ATOM 533 N N . VAL A 1 74 ? 19.585 3.875 2.750 1.00 58.00 74 VAL A N 1
ATOM 534 C CA . VAL A 1 74 ? 18.623 4.700 2.047 1.00 58.00 74 VAL A CA 1
ATOM 535 C C . VAL A 1 74 ? 18.496 4.032 0.681 1.00 58.00 74 VAL A C 1
ATOM 537 O O . VAL A 1 74 ? 19.527 3.853 0.028 1.00 58.00 74 VAL A O 1
ATOM 540 N N . PRO A 1 75 ? 17.290 3.590 0.289 1.00 59.66 75 PRO A N 1
ATOM 541 C CA . PRO A 1 75 ? 17.087 2.930 -0.986 1.00 59.66 75 PRO A CA 1
ATOM 542 C C . PRO A 1 75 ? 17.735 3.783 -2.063 1.00 59.66 75 PRO A C 1
ATOM 544 O O . PRO A 1 75 ? 17.480 4.990 -2.117 1.00 59.66 75 PRO A O 1
ATOM 547 N N . ASP A 1 76 ? 18.598 3.169 -2.867 1.00 73.31 76 ASP A N 1
ATOM 548 C CA . ASP A 1 76 ? 19.158 3.824 -4.039 1.00 73.31 76 ASP A CA 1
ATOM 549 C C . ASP A 1 76 ? 17.988 4.421 -4.832 1.00 73.31 76 ASP A C 1
ATOM 551 O O . ASP A 1 76 ? 17.030 3.713 -5.154 1.00 73.31 76 ASP A O 1
ATOM 555 N N . GLU A 1 77 ? 18.022 5.729 -5.098 1.00 81.38 77 GLU A N 1
ATOM 556 C CA . GLU A 1 77 ? 16.947 6.416 -5.825 1.00 81.38 77 GLU A CA 1
ATOM 557 C C . GLU A 1 77 ? 16.758 5.817 -7.234 1.00 81.38 77 GLU A C 1
ATOM 559 O O . GLU A 1 77 ? 15.707 5.999 -7.845 1.00 81.38 77 GLU A O 1
ATOM 564 N N . ALA A 1 78 ? 17.741 5.059 -7.738 1.00 81.75 78 ALA A N 1
ATOM 565 C CA . ALA A 1 78 ? 17.618 4.279 -8.965 1.00 81.75 78 ALA A CA 1
ATOM 566 C C . ALA A 1 78 ? 16.743 3.013 -8.832 1.00 81.75 78 ALA A C 1
ATOM 568 O O . ALA A 1 78 ? 16.197 2.553 -9.831 1.00 81.75 78 ALA A O 1
ATOM 569 N N . ASN A 1 79 ? 16.587 2.458 -7.625 1.00 84.44 79 ASN A N 1
ATOM 570 C CA . ASN A 1 79 ? 15.918 1.174 -7.361 1.00 84.44 79 ASN A CA 1
ATOM 571 C C . ASN A 1 79 ? 14.672 1.297 -6.468 1.00 84.44 79 ASN A C 1
ATOM 573 O O . ASN A 1 79 ? 14.178 0.300 -5.940 1.00 84.44 79 ASN A O 1
ATOM 577 N N . CYS A 1 80 ? 14.159 2.509 -6.279 1.00 89.31 80 CYS A N 1
ATOM 578 C CA . CYS A 1 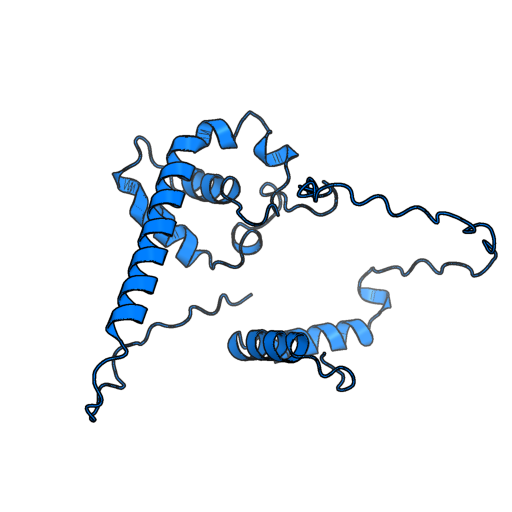80 ? 12.965 2.754 -5.484 1.00 89.31 80 CYS A CA 1
ATOM 579 C C . CYS A 1 80 ? 11.703 2.871 -6.353 1.00 89.31 80 CYS A C 1
ATOM 581 O O . CYS A 1 80 ? 11.733 3.237 -7.529 1.00 89.31 80 CYS A O 1
ATOM 583 N N . LEU A 1 81 ? 10.555 2.586 -5.748 1.00 87.69 81 LEU A N 1
ATOM 584 C CA . LEU A 1 81 ? 9.245 2.734 -6.360 1.00 87.69 81 LEU A CA 1
ATOM 585 C C . LEU A 1 81 ? 8.814 4.197 -6.271 1.00 87.69 81 LEU A C 1
ATOM 587 O O . LEU A 1 81 ? 8.791 4.787 -5.186 1.00 87.69 81 LEU A O 1
ATOM 591 N N . ASN A 1 82 ? 8.447 4.787 -7.410 1.00 87.69 82 ASN A N 1
ATOM 592 C CA . ASN A 1 82 ? 7.922 6.145 -7.468 1.00 87.69 82 ASN A CA 1
ATOM 593 C C . ASN A 1 82 ? 6.399 6.115 -7.678 1.00 87.69 82 ASN A C 1
ATOM 595 O O . ASN A 1 82 ? 5.943 5.895 -8.806 1.00 87.69 82 ASN A O 1
ATOM 599 N N . PRO A 1 83 ? 5.599 6.424 -6.639 1.00 86.25 83 PRO A N 1
ATOM 600 C CA . PRO A 1 83 ? 4.140 6.411 -6.711 1.00 86.25 83 PRO A CA 1
ATOM 601 C C . PRO A 1 83 ? 3.535 7.320 -7.783 1.00 86.25 83 PRO A C 1
ATOM 603 O O . PRO A 1 83 ? 2.369 7.187 -8.133 1.00 86.25 83 PRO A O 1
ATOM 606 N N . LYS A 1 84 ? 4.300 8.281 -8.311 1.00 85.25 84 LYS A N 1
ATOM 607 C CA . LYS A 1 84 ? 3.835 9.145 -9.399 1.00 85.25 84 LYS A CA 1
ATOM 608 C C . LYS A 1 84 ? 3.652 8.391 -10.723 1.00 85.25 84 LYS A C 1
ATOM 610 O O . LYS A 1 84 ? 2.846 8.825 -11.541 1.00 85.25 84 LYS A O 1
ATOM 615 N N . TYR A 1 85 ? 4.411 7.319 -10.946 1.00 87.06 85 TYR A N 1
ATOM 616 C CA . TYR A 1 85 ? 4.487 6.625 -12.238 1.00 87.06 85 TYR A CA 1
ATOM 617 C C . TYR A 1 85 ? 4.086 5.149 -12.166 1.00 87.06 85 TYR A C 1
ATOM 619 O O . TYR A 1 85 ? 4.114 4.467 -13.185 1.00 87.06 85 TYR A O 1
ATOM 627 N N . MET A 1 86 ? 3.743 4.650 -10.981 1.00 81.44 86 MET A N 1
ATOM 628 C CA . MET A 1 86 ? 3.460 3.237 -10.745 1.00 81.44 86 MET A CA 1
ATOM 629 C C . MET A 1 86 ? 2.035 3.062 -10.235 1.00 81.44 86 MET A C 1
ATOM 631 O O . MET A 1 86 ? 1.537 3.913 -9.500 1.00 81.44 86 MET A O 1
ATOM 635 N N . ASP A 1 87 ? 1.405 1.945 -10.590 1.00 81.06 87 ASP A N 1
ATOM 636 C CA . ASP A 1 87 ? 0.109 1.559 -10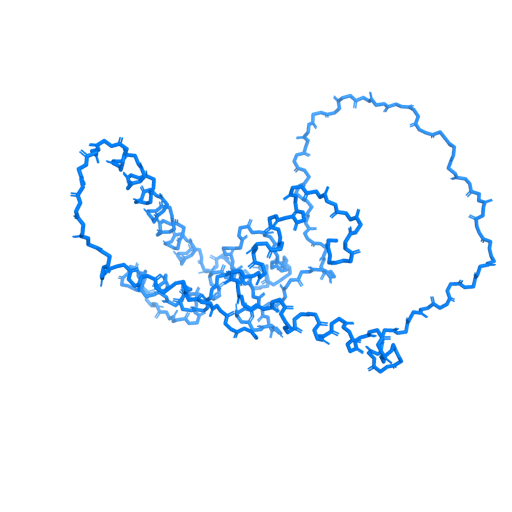.033 1.00 81.06 87 ASP A CA 1
ATOM 637 C C . ASP A 1 87 ? 0.232 1.320 -8.520 1.00 81.06 87 ASP A C 1
ATOM 639 O O . ASP A 1 87 ? 1.249 0.804 -8.060 1.00 81.06 87 ASP A O 1
ATOM 643 N N . THR A 1 88 ? -0.800 1.677 -7.752 1.00 76.31 88 THR A N 1
ATOM 644 C CA . THR A 1 88 ? -0.853 1.439 -6.301 1.00 76.31 88 THR A CA 1
ATOM 645 C C . THR A 1 88 ? -0.722 -0.050 -5.971 1.00 76.31 88 THR A C 1
ATOM 647 O O . THR A 1 88 ? -0.126 -0.395 -4.952 1.00 76.31 88 THR A O 1
ATOM 650 N N . GLU A 1 89 ? -1.184 -0.931 -6.865 1.00 75.19 89 GLU A N 1
ATOM 651 C CA . GLU A 1 89 ? -1.000 -2.383 -6.746 1.00 75.19 89 GLU A CA 1
ATOM 652 C C . GLU A 1 89 ? 0.464 -2.821 -6.838 1.00 75.19 89 GLU A C 1
ATOM 654 O O . GLU A 1 89 ? 0.848 -3.815 -6.235 1.00 75.19 89 GLU A O 1
ATOM 659 N N . ALA A 1 90 ? 1.311 -2.072 -7.545 1.00 79.31 90 ALA A N 1
ATOM 660 C CA . ALA A 1 90 ? 2.732 -2.389 -7.653 1.00 79.31 90 ALA A CA 1
ATOM 661 C C . ALA A 1 90 ? 3.537 -1.947 -6.418 1.00 79.31 90 ALA A C 1
ATOM 663 O O . ALA A 1 90 ? 4.703 -2.313 -6.285 1.00 79.31 90 ALA A O 1
ATOM 664 N N . TRP A 1 91 ? 2.953 -1.130 -5.530 1.00 74.75 91 TRP A N 1
ATOM 665 C CA . TRP A 1 91 ? 3.662 -0.586 -4.365 1.00 74.75 91 TRP A CA 1
ATOM 666 C C . TRP A 1 91 ? 3.721 -1.571 -3.200 1.00 74.75 91 TRP A C 1
ATOM 668 O O . TRP A 1 91 ? 4.603 -1.460 -2.350 1.00 74.75 91 TRP A O 1
ATOM 678 N N . TYR A 1 92 ? 2.788 -2.523 -3.144 1.00 68.81 92 TYR A N 1
ATOM 679 C CA . TYR A 1 92 ? 2.642 -3.441 -2.024 1.00 68.81 92 TYR A CA 1
ATOM 680 C C . TYR A 1 92 ? 2.490 -4.876 -2.497 1.00 68.81 92 TYR A C 1
ATOM 682 O O . TYR A 1 92 ? 1.825 -5.161 -3.480 1.00 68.81 92 TYR A O 1
ATOM 690 N N . CYS A 1 93 ? 2.986 -5.807 -1.685 1.00 68.69 93 CYS A N 1
ATOM 691 C CA . CYS A 1 93 ? 2.565 -7.208 -1.760 1.00 68.69 93 CYS A CA 1
ATOM 692 C C . CYS A 1 93 ? 1.140 -7.433 -1.201 1.00 68.69 93 CYS A C 1
ATOM 694 O O . CYS A 1 93 ? 0.743 -8.578 -0.999 1.00 68.69 93 CYS A O 1
ATOM 696 N N . LEU A 1 94 ? 0.414 -6.361 -0.864 1.00 67.69 94 LEU A N 1
ATOM 697 C CA . LEU A 1 94 ? -0.973 -6.389 -0.403 1.00 67.69 94 LEU A CA 1
ATOM 698 C C . LEU A 1 94 ? -1.856 -6.075 -1.609 1.00 67.69 94 LEU A C 1
ATOM 700 O O . LEU A 1 94 ? -1.594 -5.092 -2.303 1.00 67.69 94 LEU A O 1
ATOM 704 N N . CYS A 1 95 ? -2.897 -6.873 -1.851 1.00 79.69 95 CYS A N 1
ATOM 705 C CA . CYS A 1 95 ? -3.846 -6.558 -2.918 1.00 79.69 95 CYS A CA 1
ATOM 706 C C . CYS A 1 95 ? -4.502 -5.191 -2.651 1.00 79.69 95 CYS A C 1
ATOM 708 O O . CYS A 1 95 ? -4.693 -4.813 -1.488 1.00 79.69 95 CYS A O 1
ATOM 710 N N . LEU A 1 96 ? -4.929 -4.492 -3.710 1.00 83.81 96 LEU A N 1
ATOM 711 C CA . LEU A 1 96 ? -5.648 -3.218 -3.588 1.00 83.81 96 LEU A CA 1
ATOM 712 C C . LEU A 1 96 ? -6.838 -3.319 -2.626 1.00 83.81 96 LEU A C 1
ATOM 714 O O . LEU A 1 96 ? -7.018 -2.444 -1.788 1.00 83.81 96 LEU A O 1
ATOM 718 N N . ASP A 1 97 ? -7.571 -4.433 -2.659 1.00 86.81 97 ASP A N 1
ATOM 719 C CA . ASP A 1 97 ? -8.708 -4.691 -1.770 1.00 86.81 97 ASP A CA 1
ATOM 720 C C . ASP A 1 97 ? -8.347 -4.634 -0.276 1.00 86.81 97 ASP A C 1
ATOM 722 O O . ASP A 1 97 ? -9.152 -4.203 0.552 1.00 86.81 97 ASP A O 1
ATOM 726 N N . GLU A 1 98 ? -7.141 -5.068 0.102 1.00 86.25 98 GLU A N 1
ATOM 727 C CA . GLU A 1 98 ? -6.691 -5.013 1.495 1.00 86.25 98 GLU A CA 1
ATOM 728 C C . GLU A 1 98 ? -6.362 -3.580 1.914 1.00 86.25 98 GLU A C 1
ATOM 730 O O . GLU A 1 98 ? -6.677 -3.171 3.037 1.00 86.25 98 GLU A O 1
ATOM 735 N N . ILE A 1 99 ? -5.774 -2.808 0.998 1.00 88.94 99 ILE A N 1
ATOM 736 C CA . ILE A 1 99 ? -5.502 -1.384 1.193 1.00 88.94 99 ILE A CA 1
ATOM 737 C C . ILE A 1 99 ? -6.827 -0.620 1.307 1.00 88.94 99 ILE A C 1
ATOM 739 O O . ILE A 1 99 ? -7.016 0.139 2.259 1.00 88.94 99 ILE A O 1
ATOM 743 N N . ASP A 1 100 ? -7.769 -0.869 0.400 1.00 92.38 100 ASP A N 1
ATOM 744 C CA . ASP A 1 100 ? -9.100 -0.261 0.378 1.00 92.38 100 ASP A CA 1
ATOM 745 C C . ASP A 1 100 ? -9.893 -0.597 1.640 1.00 92.38 100 ASP A C 1
ATOM 747 O O . ASP A 1 100 ? -10.551 0.273 2.221 1.00 92.38 100 ASP A O 1
ATOM 751 N N . LYS A 1 101 ? -9.792 -1.842 2.115 1.00 93.56 101 LYS A N 1
ATOM 752 C CA . LYS A 1 101 ? -10.390 -2.267 3.380 1.00 93.56 101 LYS A CA 1
ATOM 753 C C . LYS A 1 101 ? -9.798 -1.505 4.565 1.00 93.56 101 LYS A C 1
ATOM 755 O O . LYS A 1 101 ? -10.561 -0.925 5.337 1.00 93.56 101 LYS A O 1
ATOM 760 N N . ALA A 1 102 ? -8.470 -1.443 4.677 1.00 92.31 102 ALA A N 1
ATOM 761 C CA . ALA A 1 102 ? -7.804 -0.682 5.735 1.00 92.31 102 ALA A CA 1
ATOM 762 C C . ALA A 1 102 ? -8.185 0.807 5.680 1.00 92.31 102 ALA A C 1
ATOM 764 O O . ALA A 1 102 ? -8.420 1.451 6.704 1.00 92.31 102 ALA A O 1
ATOM 765 N N . CYS A 1 103 ? -8.310 1.351 4.470 1.00 95.56 103 CYS A N 1
ATOM 766 C CA . CYS A 1 103 ? -8.760 2.711 4.236 1.00 95.56 103 CYS A CA 1
ATOM 767 C C . CYS A 1 103 ? -10.222 2.936 4.636 1.00 95.56 103 CYS A C 1
ATOM 769 O O . CYS A 1 103 ? -10.540 4.010 5.154 1.00 95.56 103 CYS A O 1
ATOM 771 N N . HIS A 1 104 ? -11.099 1.954 4.438 1.00 96.62 104 HIS A N 1
ATOM 772 C CA . HIS A 1 104 ? -12.482 1.995 4.909 1.00 96.62 104 HIS A CA 1
ATOM 773 C C . HIS A 1 104 ? -12.577 1.970 6.436 1.00 96.62 104 HIS A C 1
ATOM 775 O O . HIS A 1 104 ? -13.364 2.722 7.007 1.00 96.62 104 HIS A O 1
ATOM 781 N N . GLU A 1 105 ? -11.764 1.147 7.098 1.00 95.88 105 GLU A N 1
ATOM 782 C CA . GLU A 1 105 ? -11.799 0.951 8.553 1.00 95.88 105 GLU A CA 1
ATOM 783 C C . GLU A 1 105 ? -11.396 2.210 9.341 1.00 95.88 105 GLU A C 1
ATOM 785 O O . GLU A 1 105 ? -11.884 2.429 10.448 1.00 95.88 105 GLU A O 1
ATOM 790 N N . ILE A 1 106 ? -10.558 3.080 8.767 1.00 96.44 106 ILE A N 1
ATOM 791 C CA . ILE A 1 106 ? -10.132 4.336 9.411 1.00 96.44 106 ILE A CA 1
ATOM 792 C C . ILE A 1 106 ? -10.960 5.559 8.997 1.00 96.44 106 ILE A C 1
ATOM 794 O O . ILE A 1 106 ? -10.742 6.646 9.535 1.00 96.44 106 ILE A O 1
ATOM 798 N N . ARG A 1 107 ? -11.879 5.416 8.030 1.00 97.50 107 ARG A N 1
ATOM 799 C CA . ARG A 1 107 ? -12.597 6.538 7.401 1.00 97.50 107 ARG A CA 1
ATOM 800 C C . ARG A 1 107 ? -13.258 7.455 8.423 1.00 97.50 107 ARG A C 1
ATOM 802 O O . ARG A 1 107 ? -13.122 8.673 8.341 1.00 97.50 107 ARG A O 1
ATOM 809 N N . ASP A 1 108 ? -13.949 6.859 9.385 1.00 97.38 108 ASP A N 1
ATOM 810 C CA . ASP A 1 108 ? -14.778 7.594 10.338 1.00 97.38 108 ASP A CA 1
ATOM 811 C C . ASP A 1 108 ? -13.937 8.245 11.460 1.00 97.38 108 ASP A C 1
ATOM 813 O O . ASP A 1 108 ? -14.409 9.147 12.150 1.00 97.38 108 ASP A O 1
ATOM 817 N N . ASN A 1 109 ? -12.660 7.856 11.592 1.00 97.12 109 ASN A N 1
ATOM 818 C CA . ASN A 1 109 ? -11.723 8.387 12.589 1.00 97.12 109 ASN A CA 1
ATOM 819 C C . ASN A 1 109 ? -10.930 9.603 12.085 1.00 97.12 109 ASN A C 1
ATOM 821 O O . ASN A 1 109 ? -10.251 10.266 12.873 1.00 97.12 109 ASN A O 1
ATOM 825 N N . ILE A 1 110 ? -10.981 9.900 10.780 1.00 96.88 110 ILE A N 1
ATOM 826 C CA . ILE A 1 110 ? -10.145 10.930 10.160 1.00 96.88 110 ILE A CA 1
ATOM 827 C C . ILE A 1 110 ? -11.009 12.096 9.661 1.00 96.88 110 ILE A C 1
ATOM 829 O O . ILE A 1 110 ? -11.811 11.938 8.736 1.00 96.88 110 ILE A O 1
ATOM 833 N N . PRO A 1 111 ? -10.823 13.318 10.194 1.00 94.88 111 PRO A N 1
ATOM 834 C CA . PRO A 1 111 ? -11.527 14.484 9.686 1.00 94.88 111 PRO A CA 1
ATOM 835 C C . PRO A 1 111 ? -11.078 14.793 8.255 1.00 94.88 111 PRO A C 1
ATOM 837 O O . PRO A 1 111 ? -9.884 14.801 7.955 1.00 94.88 111 PRO A O 1
ATOM 840 N N . ARG A 1 112 ? -12.041 15.108 7.378 1.00 95.12 112 ARG A N 1
ATOM 841 C CA . ARG A 1 112 ? -11.795 15.357 5.942 1.00 95.12 112 ARG A CA 1
ATOM 842 C C . ARG A 1 112 ? -11.116 14.171 5.253 1.00 95.12 112 ARG A C 1
ATOM 844 O O . ARG A 1 112 ? -10.224 14.353 4.421 1.00 95.12 112 ARG A O 1
ATOM 851 N N . TYR A 1 113 ? -11.539 12.964 5.619 1.00 96.94 113 TYR A N 1
ATOM 852 C CA . TYR A 1 113 ? -11.113 11.752 4.950 1.00 96.94 113 TYR A CA 1
ATOM 853 C C . TYR A 1 113 ? -11.338 11.846 3.435 1.00 96.94 113 TYR A C 1
ATOM 855 O O . TYR A 1 113 ? -12.417 12.224 2.975 1.00 96.94 113 TYR A O 1
ATOM 863 N N . THR A 1 114 ? -10.335 11.440 2.661 1.00 97.38 114 THR A N 1
ATOM 864 C CA . THR A 1 114 ? -10.516 11.096 1.249 1.00 97.38 114 THR A CA 1
ATOM 865 C C . THR A 1 114 ? -9.771 9.803 0.954 1.00 97.38 114 THR A C 1
ATOM 86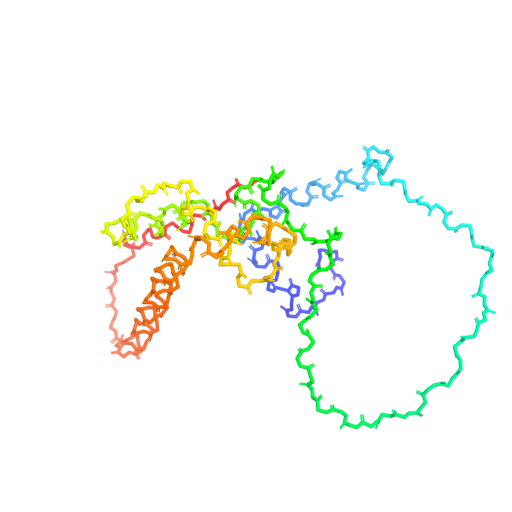7 O O . THR A 1 114 ? -8.684 9.571 1.491 1.00 97.38 114 THR A O 1
ATOM 870 N N . HIS A 1 115 ? -10.337 8.984 0.069 1.00 95.25 115 HIS A N 1
ATOM 871 C CA . HIS A 1 115 ? -9.744 7.702 -0.302 1.00 95.25 115 HIS A CA 1
ATOM 872 C C . HIS A 1 115 ? -8.326 7.877 -0.864 1.00 95.25 115 HIS A C 1
ATOM 874 O O . HIS A 1 115 ? -7.382 7.232 -0.421 1.00 95.25 115 HIS A O 1
ATOM 880 N N . THR A 1 116 ? -8.138 8.859 -1.750 1.00 93.50 116 THR A N 1
ATOM 881 C CA . THR A 1 116 ? -6.840 9.174 -2.363 1.00 93.50 116 THR A CA 1
ATOM 882 C C . THR A 1 116 ? -5.760 9.533 -1.341 1.00 93.50 116 THR A C 1
ATOM 884 O O . THR A 1 116 ? -4.621 9.094 -1.483 1.00 93.50 116 THR A O 1
ATOM 887 N N . LEU A 1 117 ? -6.089 10.308 -0.298 1.00 95.00 117 LEU A N 1
ATOM 888 C CA . LEU A 1 117 ? -5.119 10.626 0.758 1.00 95.00 117 LEU A CA 1
ATOM 889 C C . LEU A 1 117 ? -4.778 9.392 1.597 1.00 95.00 117 LEU A C 1
ATOM 891 O O . LEU A 1 117 ? -3.636 9.262 2.026 1.00 95.00 117 LEU A O 1
ATOM 895 N N . CYS A 1 118 ? -5.727 8.473 1.785 1.00 95.56 118 CYS A N 1
ATOM 896 C CA . CYS A 1 118 ? -5.459 7.209 2.459 1.00 95.56 118 CYS A CA 1
ATOM 897 C C . CYS A 1 118 ? -4.523 6.295 1.651 1.00 95.56 118 CYS A C 1
ATOM 899 O O . CYS A 1 118 ? -3.567 5.760 2.213 1.00 95.56 118 CYS A O 1
ATOM 901 N N . LEU A 1 119 ? -4.719 6.177 0.334 1.00 91.75 119 LEU A N 1
ATOM 902 C CA . LEU A 1 119 ? -3.807 5.425 -0.540 1.00 91.75 119 LEU A CA 1
ATOM 903 C C . LEU A 1 119 ? -2.390 6.022 -0.523 1.00 91.75 119 LEU A C 1
ATOM 905 O O . LEU A 1 119 ? -1.405 5.311 -0.335 1.00 91.75 119 LEU A O 1
ATOM 909 N N . GLN A 1 120 ? -2.274 7.351 -0.611 1.00 91.88 120 GLN A N 1
ATOM 910 C CA . GLN A 1 120 ? -0.979 8.031 -0.479 1.00 91.88 120 GLN A CA 1
ATOM 911 C C . GLN A 1 120 ? -0.352 7.830 0.907 1.00 91.88 120 GLN A C 1
ATOM 913 O O . GLN A 1 120 ? 0.869 7.738 1.029 1.00 91.88 120 GLN A O 1
ATOM 918 N N . ALA A 1 121 ? -1.171 7.771 1.960 1.00 94.06 121 ALA A N 1
ATOM 919 C CA . ALA A 1 121 ? -0.693 7.537 3.314 1.00 94.06 121 ALA A CA 1
ATOM 920 C C . ALA A 1 121 ? -0.181 6.110 3.499 1.00 94.06 121 ALA A C 1
ATOM 922 O O . ALA A 1 121 ? 0.836 5.947 4.168 1.00 94.06 121 ALA A O 1
ATOM 923 N N . ASN A 1 122 ? -0.808 5.110 2.869 1.00 90.44 122 ASN A N 1
ATOM 924 C CA . ASN A 1 122 ? -0.222 3.775 2.776 1.00 90.44 122 ASN A CA 1
ATOM 925 C C . ASN A 1 122 ? 1.179 3.881 2.170 1.00 90.44 122 ASN A C 1
ATOM 927 O O . ASN A 1 122 ? 2.120 3.481 2.846 1.00 90.44 122 ASN A O 1
ATOM 931 N N . GLY A 1 123 ? 1.335 4.581 1.032 1.00 89.06 123 GLY A N 1
ATOM 932 C CA . GLY A 1 123 ? 2.629 4.923 0.400 1.00 89.06 123 GLY A CA 1
ATOM 933 C C . GLY A 1 123 ? 3.704 5.433 1.371 1.00 89.06 123 GLY A C 1
ATOM 934 O O . GLY A 1 123 ? 4.872 5.050 1.334 1.00 89.06 123 GLY A O 1
ATOM 935 N N . CYS A 1 124 ? 3.303 6.321 2.278 1.00 91.12 124 CYS A N 1
ATOM 936 C CA . CYS A 1 124 ? 4.177 6.877 3.310 1.00 91.12 124 CYS A CA 1
ATOM 937 C C . CYS A 1 124 ? 4.466 5.908 4.463 1.00 91.12 124 CYS A C 1
ATOM 939 O O . CYS A 1 124 ? 5.502 6.016 5.119 1.00 91.12 124 CYS A O 1
ATOM 941 N N . TYR A 1 125 ? 3.548 4.985 4.726 1.00 87.12 125 TYR A N 1
ATOM 942 C CA . TYR A 1 125 ? 3.680 3.887 5.669 1.00 87.12 125 TYR A CA 1
ATOM 943 C C . TYR A 1 125 ? 4.179 2.630 4.948 1.00 87.12 125 TYR A C 1
ATOM 945 O O . TYR A 1 125 ? 3.557 1.577 4.957 1.00 87.12 125 TYR A O 1
ATOM 953 N N . ASP A 1 126 ? 5.312 2.765 4.279 1.00 78.69 126 ASP A N 1
ATOM 954 C CA . ASP A 1 126 ? 5.986 1.675 3.591 1.00 78.69 126 ASP A CA 1
ATOM 955 C C . ASP A 1 126 ? 6.998 1.038 4.562 1.00 78.69 126 ASP A C 1
ATOM 957 O O . ASP A 1 126 ? 8.061 1.620 4.804 1.00 78.69 126 ASP A O 1
ATOM 961 N N . PRO A 1 127 ? 6.665 -0.113 5.186 1.00 71.62 127 PRO A N 1
ATOM 962 C CA . PRO A 1 127 ? 7.548 -0.769 6.147 1.00 71.62 127 PRO A CA 1
ATOM 963 C C . PRO A 1 127 ? 8.780 -1.386 5.478 1.00 71.62 127 PRO A C 1
ATOM 965 O O . PRO A 1 127 ? 9.750 -1.682 6.169 1.00 71.62 127 PRO A O 1
ATOM 968 N N . PHE A 1 128 ? 8.744 -1.578 4.157 1.00 73.44 128 PHE A N 1
ATOM 969 C CA . PHE A 1 128 ? 9.814 -2.207 3.387 1.00 73.44 128 PHE A CA 1
ATOM 970 C C . PHE A 1 128 ? 10.822 -1.193 2.837 1.00 73.44 128 PHE A C 1
ATOM 972 O O . PHE A 1 128 ? 11.839 -1.592 2.282 1.00 73.44 128 PHE A O 1
ATOM 979 N N . GLY A 1 129 ? 10.555 0.108 2.982 1.00 79.00 129 GLY A N 1
ATOM 980 C CA . GLY A 1 129 ? 11.422 1.162 2.458 1.00 79.00 129 GLY A CA 1
ATOM 981 C C . GLY A 1 129 ? 11.473 1.213 0.929 1.00 79.00 129 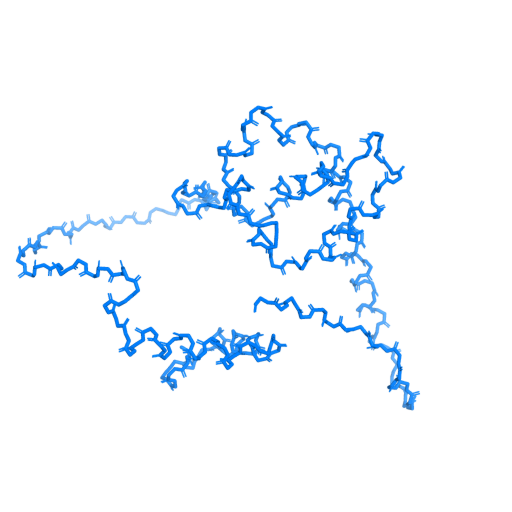GLY A C 1
ATOM 982 O O . GLY A 1 129 ? 12.326 1.893 0.384 1.00 79.00 129 GLY A O 1
ATOM 983 N N . SER A 1 130 ? 10.575 0.530 0.226 1.00 83.56 130 SER A N 1
ATOM 984 C CA . SER A 1 130 ? 10.558 0.452 -1.236 1.00 83.56 130 SER A CA 1
ATOM 985 C C . SER A 1 130 ? 10.237 1.781 -1.933 1.00 83.56 130 SER A C 1
ATOM 987 O O . SER A 1 130 ? 10.693 2.010 -3.048 1.00 83.56 130 SER A O 1
ATOM 989 N N . ILE A 1 131 ? 9.481 2.681 -1.298 1.00 88.50 131 ILE A N 1
ATOM 990 C CA . ILE A 1 131 ? 9.064 3.955 -1.896 1.00 88.50 131 ILE A CA 1
ATOM 991 C C . ILE A 1 131 ? 10.179 5.005 -1.790 1.00 88.50 131 ILE A C 1
ATOM 993 O O . ILE A 1 131 ? 10.689 5.264 -0.692 1.00 88.50 131 ILE A O 1
ATOM 997 N N . CYS A 1 132 ? 10.463 5.684 -2.908 1.00 90.94 132 CYS A N 1
ATOM 998 C CA . CYS A 1 132 ? 11.513 6.699 -3.031 1.00 90.94 132 CYS A CA 1
ATOM 999 C C . CYS A 1 132 ? 11.450 7.776 -1.940 1.00 90.94 132 CYS A C 1
ATOM 1001 O O . CYS A 1 132 ? 10.397 8.374 -1.676 1.00 90.94 132 CYS A O 1
ATOM 1003 N N . GLY A 1 133 ? 12.607 8.080 -1.346 1.00 90.31 133 GLY A N 1
ATOM 1004 C CA . GLY A 1 133 ? 12.741 9.138 -0.348 1.00 90.31 133 GLY A CA 1
ATOM 1005 C C . GLY A 1 133 ? 12.384 10.503 -0.931 1.00 90.31 133 GLY A C 1
ATOM 1006 O O . GLY A 1 133 ? 11.669 11.282 -0.294 1.00 90.31 133 GLY A O 1
ATOM 1007 N N . SER A 1 134 ? 12.799 10.765 -2.172 1.00 90.88 134 SER A N 1
ATOM 1008 C CA . SER A 1 134 ? 12.432 11.959 -2.938 1.00 90.88 134 SER A CA 1
ATOM 1009 C C . SER A 1 134 ? 10.917 12.187 -2.987 1.00 90.88 134 SER A C 1
ATOM 1011 O O . SER A 1 134 ? 10.455 13.289 -2.686 1.00 90.88 134 SER A O 1
ATOM 1013 N N . TRP A 1 135 ? 10.127 11.143 -3.251 1.00 89.56 135 TRP A N 1
ATOM 1014 C CA . TRP A 1 135 ? 8.665 11.220 -3.260 1.00 89.56 135 TRP A CA 1
ATOM 1015 C C . TRP A 1 135 ? 8.078 11.467 -1.864 1.00 89.56 135 TRP A C 1
ATOM 1017 O O . TRP A 1 135 ? 7.185 12.304 -1.703 1.00 89.56 135 TRP A O 1
ATOM 1027 N N . LYS A 1 136 ? 8.598 10.784 -0.831 1.00 89.94 136 LYS A N 1
ATOM 1028 C CA . LYS A 1 136 ? 8.151 10.973 0.565 1.00 89.94 136 LYS A CA 1
ATOM 1029 C C . LYS A 1 136 ? 8.379 12.416 1.036 1.00 89.94 136 LYS A C 1
ATOM 1031 O O . LYS A 1 136 ? 7.541 12.991 1.745 1.00 89.94 136 LYS A O 1
ATOM 1036 N N . ASN A 1 137 ? 9.502 12.999 0.615 1.00 88.75 137 ASN A N 1
ATOM 1037 C CA . ASN A 1 137 ? 9.950 14.337 0.990 1.00 88.75 137 ASN A CA 1
ATOM 1038 C C . ASN A 1 137 ? 9.360 15.448 0.111 1.00 88.75 137 ASN A C 1
ATOM 1040 O O . ASN A 1 137 ? 9.271 16.596 0.564 1.00 88.75 137 ASN A O 1
ATOM 1044 N N . GLU A 1 138 ? 8.907 15.132 -1.106 1.00 89.38 138 GLU A N 1
ATOM 1045 C CA . GLU A 1 138 ? 8.284 16.090 -2.015 1.00 89.38 138 GLU A CA 1
ATOM 1046 C C . GLU A 1 138 ? 7.121 16.805 -1.309 1.00 89.38 138 GLU A C 1
ATOM 1048 O O . GLU A 1 138 ? 6.171 16.194 -0.817 1.00 89.38 138 GLU A O 1
ATOM 1053 N N . GLN A 1 139 ? 7.218 18.135 -1.201 1.00 79.81 139 GLN A N 1
ATOM 1054 C CA . GLN A 1 139 ? 6.219 18.993 -0.548 1.00 79.81 139 GLN A CA 1
ATOM 1055 C C . GLN A 1 139 ? 5.846 18.593 0.894 1.00 79.81 139 GLN A C 1
ATOM 1057 O O . GLN A 1 139 ? 4.754 18.940 1.372 1.00 79.81 139 GLN A O 1
ATOM 1062 N N . ARG A 1 140 ? 6.737 17.873 1.594 1.00 86.94 140 ARG A N 1
ATOM 1063 C CA . ARG A 1 140 ? 6.470 17.277 2.914 1.00 86.94 140 ARG A CA 1
ATOM 1064 C C . ARG A 1 140 ? 5.188 16.434 2.918 1.00 86.94 140 ARG A C 1
ATOM 1066 O O . ARG A 1 140 ? 4.415 16.484 3.879 1.00 86.94 140 ARG A O 1
ATOM 1073 N N . ARG A 1 141 ? 4.935 15.692 1.832 1.00 88.56 141 ARG A N 1
ATOM 1074 C CA . ARG A 1 141 ? 3.715 14.897 1.625 1.00 88.56 141 ARG A CA 1
ATOM 1075 C C . ARG A 1 141 ? 3.440 13.967 2.803 1.00 88.56 141 ARG A C 1
ATOM 1077 O O . ARG A 1 141 ? 2.368 14.055 3.399 1.00 88.56 141 ARG A O 1
ATOM 1084 N N . CYS A 1 142 ? 4.423 13.167 3.215 1.00 91.31 142 CYS A N 1
ATOM 1085 C CA . CYS A 1 142 ? 4.228 12.220 4.315 1.00 91.31 142 CYS A CA 1
ATOM 1086 C C . CYS A 1 142 ? 4.012 12.888 5.678 1.00 91.31 142 CYS A C 1
ATOM 1088 O O . CYS A 1 142 ? 3.278 12.359 6.509 1.00 91.31 142 CYS A O 1
ATOM 1090 N N . MET A 1 143 ? 4.556 14.090 5.886 1.00 92.12 143 MET A N 1
ATOM 1091 C CA . MET A 1 143 ? 4.299 14.874 7.098 1.00 92.12 143 MET A CA 1
ATOM 1092 C C . MET A 1 143 ? 2.837 15.343 7.161 1.00 92.12 143 MET A C 1
ATOM 1094 O O . MET A 1 143 ? 2.213 15.299 8.216 1.00 92.12 143 MET A O 1
ATOM 1098 N N . LYS A 1 144 ? 2.252 15.743 6.023 1.00 92.62 144 LYS A N 1
ATOM 1099 C CA . LYS A 1 144 ? 0.831 16.135 5.941 1.00 92.62 144 LYS A CA 1
ATOM 1100 C C . LYS A 1 144 ? -0.118 14.948 6.131 1.00 92.62 144 LYS A C 1
ATOM 1102 O O . LYS A 1 144 ? -1.244 15.134 6.580 1.00 92.62 144 LYS A O 1
ATOM 1107 N N . LEU A 1 145 ? 0.339 13.739 5.808 1.00 94.88 145 LEU A N 1
ATOM 1108 C CA . LEU A 1 145 ? -0.424 12.494 5.917 1.00 94.88 145 LEU A CA 1
ATOM 1109 C C . LEU A 1 145 ? -0.224 11.771 7.258 1.00 94.88 145 LEU A C 1
ATOM 1111 O O . LEU A 1 145 ? -0.695 10.648 7.421 1.00 94.88 145 LEU A O 1
ATOM 1115 N N . GLN A 1 146 ? 0.431 12.399 8.238 1.00 95.00 146 GLN A N 1
ATOM 1116 C CA . GLN A 1 146 ? 0.774 11.753 9.508 1.00 95.00 146 GLN A CA 1
ATOM 1117 C C . GLN A 1 146 ? -0.452 11.244 10.288 1.00 95.00 146 GLN A C 1
ATOM 1119 O O . GLN A 1 146 ? -0.392 10.200 10.929 1.00 95.00 146 GLN A O 1
ATOM 1124 N N . VAL A 1 147 ? -1.587 11.949 10.209 1.00 96.44 147 VAL A N 1
ATOM 1125 C CA . VAL A 1 147 ? -2.841 11.499 10.841 1.00 96.44 147 VAL A CA 1
ATOM 1126 C C . VAL A 1 147 ? -3.302 10.169 10.239 1.00 96.44 147 VAL A C 1
ATOM 1128 O O . VAL A 1 147 ? -3.609 9.241 10.979 1.00 96.44 147 VAL A O 1
ATOM 1131 N N . TYR A 1 148 ? -3.268 10.044 8.910 1.00 96.31 148 TYR A N 1
ATOM 1132 C CA . TYR A 1 148 ? -3.634 8.808 8.220 1.00 96.31 148 TYR A CA 1
ATOM 1133 C C . TYR A 1 148 ? -2.659 7.674 8.540 1.00 96.31 148 TYR A C 1
ATOM 1135 O O . TYR A 1 148 ? -3.092 6.577 8.878 1.00 96.31 148 TYR A O 1
ATOM 1143 N N . THR A 1 149 ? -1.346 7.931 8.479 1.00 94.31 149 THR A N 1
ATOM 1144 C CA . THR A 1 149 ? -0.340 6.889 8.747 1.00 94.31 149 THR A CA 1
ATOM 1145 C C . THR A 1 149 ? -0.413 6.372 10.181 1.00 94.31 149 THR A C 1
ATOM 1147 O O . THR A 1 149 ? -0.213 5.182 10.410 1.00 94.31 149 THR A O 1
ATOM 1150 N N . ASN A 1 150 ? -0.741 7.227 11.151 1.00 95.31 150 ASN A N 1
ATOM 1151 C CA . ASN A 1 150 ? -0.923 6.813 12.540 1.00 95.31 150 ASN A CA 1
ATOM 1152 C C . ASN A 1 150 ? -2.158 5.921 12.728 1.00 95.31 150 ASN A C 1
ATOM 1154 O O . ASN A 1 150 ? -2.069 4.921 13.438 1.00 95.31 150 ASN A O 1
ATOM 1158 N N . GLU A 1 151 ? -3.288 6.244 12.096 1.00 95.94 151 GLU A N 1
ATOM 1159 C CA . GLU A 1 151 ? -4.490 5.403 12.171 1.00 95.94 151 GLU A CA 1
ATOM 1160 C C . GLU A 1 151 ? -4.299 4.064 11.445 1.00 95.94 151 GLU A C 1
ATOM 1162 O O . GLU A 1 151 ? -4.634 3.018 12.000 1.00 95.94 151 GLU A O 1
ATOM 1167 N N . LEU A 1 152 ? -3.654 4.064 10.271 1.00 93.81 152 LEU A N 1
ATOM 1168 C CA . LEU A 1 152 ? -3.281 2.832 9.560 1.00 93.81 152 LEU A CA 1
ATOM 1169 C C . LEU A 1 152 ? -2.383 1.929 10.420 1.00 93.81 152 LEU A C 1
ATOM 1171 O O . LEU A 1 152 ? -2.647 0.733 10.546 1.00 93.81 152 LEU A O 1
ATOM 1175 N N . LYS A 1 153 ? -1.364 2.502 11.077 1.00 93.12 153 LYS A N 1
ATOM 1176 C CA . LYS A 1 153 ? -0.481 1.776 12.009 1.00 93.12 153 LYS A CA 1
ATOM 1177 C C . LYS A 1 153 ? -1.255 1.129 13.151 1.00 93.12 153 LYS A C 1
ATOM 1179 O O . LYS A 1 153 ? -1.054 -0.053 13.428 1.00 93.12 153 LYS A O 1
ATOM 1184 N N . LYS A 1 154 ? -2.141 1.886 13.808 1.00 93.69 154 LYS A N 1
ATOM 1185 C CA . LYS A 1 154 ? -2.983 1.365 14.896 1.00 93.69 154 LYS A CA 1
ATOM 1186 C C . LYS A 1 154 ? -3.844 0.205 14.410 1.00 93.69 154 LYS A C 1
ATOM 1188 O O . LYS A 1 154 ? -3.921 -0.820 15.085 1.00 93.69 154 LYS A O 1
ATOM 1193 N N . HIS A 1 155 ? -4.451 0.351 13.233 1.00 90.56 155 HIS A N 1
ATOM 1194 C CA . HIS A 1 155 ? -5.309 -0.675 12.662 1.00 90.56 155 HIS A CA 1
ATOM 1195 C C . HIS A 1 155 ? -4.533 -1.962 12.340 1.00 90.56 155 HIS A C 1
ATOM 1197 O O . HIS A 1 155 ? -4.940 -3.057 12.735 1.00 90.56 155 HIS A O 1
ATOM 1203 N N . GLN A 1 156 ? -3.361 -1.847 11.707 1.00 87.94 156 GLN A N 1
ATOM 1204 C CA . GLN A 1 156 ? -2.515 -3.008 11.433 1.00 87.94 156 GLN A CA 1
ATOM 1205 C C . GLN A 1 156 ? -2.057 -3.702 12.718 1.00 87.94 156 GLN A C 1
ATOM 1207 O O . GLN A 1 156 ? -2.180 -4.922 12.824 1.00 87.94 156 GLN A O 1
ATOM 1212 N N . GLN A 1 157 ? -1.614 -2.950 13.727 1.00 90.25 157 GLN A N 1
ATOM 1213 C CA . GLN A 1 157 ? -1.239 -3.517 15.025 1.00 90.25 157 GLN A CA 1
ATOM 1214 C C . GLN A 1 157 ? -2.410 -4.249 15.692 1.00 90.25 157 GLN A C 1
ATOM 1216 O O . GLN A 1 157 ? -2.238 -5.371 16.168 1.00 90.25 157 GLN A O 1
ATOM 1221 N N . ALA A 1 158 ? -3.614 -3.670 15.668 1.00 89.25 158 ALA A N 1
ATOM 1222 C CA . ALA A 1 158 ? -4.813 -4.322 16.186 1.00 89.25 158 ALA A CA 1
ATOM 1223 C C . ALA A 1 158 ? -5.112 -5.638 15.445 1.00 89.25 158 ALA A C 1
ATOM 1225 O O . ALA A 1 158 ? -5.415 -6.648 16.083 1.00 89.25 158 ALA A O 1
ATOM 1226 N N . SER A 1 159 ? -4.958 -5.664 14.117 1.00 86.12 159 SER A N 1
ATOM 1227 C CA . SER A 1 159 ? -5.160 -6.878 13.317 1.00 86.12 159 SER A CA 1
ATOM 1228 C C . SER A 1 159 ? -4.149 -7.986 13.653 1.00 86.12 159 SER A C 1
ATOM 1230 O O . SER A 1 159 ? -4.522 -9.158 13.755 1.00 86.12 159 SER A O 1
ATOM 1232 N N . LEU A 1 160 ? -2.883 -7.627 13.903 1.00 86.94 160 LEU A N 1
ATOM 1233 C CA . LEU A 1 160 ? -1.837 -8.571 14.301 1.00 86.94 160 LEU A CA 1
ATOM 1234 C C . LEU A 1 160 ? -2.114 -9.156 15.690 1.00 86.94 160 LEU A C 1
ATOM 1236 O O . LEU A 1 160 ? -2.016 -10.369 15.872 1.00 86.94 160 LEU A O 1
ATOM 1240 N N . LEU A 1 161 ? -2.540 -8.323 16.646 1.00 91.00 161 LEU A N 1
ATOM 1241 C CA . LEU A 1 161 ? -2.927 -8.770 17.988 1.00 91.00 161 LEU A CA 1
ATOM 1242 C C . LEU A 1 161 ? -4.139 -9.711 17.949 1.00 91.00 161 LEU A C 1
ATOM 1244 O O . LEU A 1 161 ? -4.151 -10.739 18.627 1.00 91.00 161 LEU A O 1
ATOM 1248 N N . GLN A 1 162 ? -5.140 -9.415 17.115 1.00 86.88 162 GLN A N 1
ATOM 1249 C CA . GLN A 1 162 ? -6.291 -10.301 16.927 1.00 86.88 162 GLN A CA 1
ATOM 1250 C C . GLN A 1 162 ? -5.882 -11.668 16.366 1.00 86.88 162 GLN A C 1
ATOM 1252 O O . GLN A 1 162 ? -6.396 -12.691 16.822 1.00 86.88 162 GLN A O 1
ATOM 1257 N N . ARG A 1 163 ? -4.948 -11.710 15.406 1.00 84.06 163 ARG A N 1
ATOM 1258 C CA . ARG A 1 163 ? -4.414 -12.973 14.870 1.00 84.06 163 ARG A CA 1
ATOM 1259 C C . ARG A 1 163 ? -3.634 -13.749 15.930 1.00 84.06 163 ARG A C 1
ATOM 1261 O O . ARG A 1 163 ? -3.882 -14.940 16.098 1.00 84.06 163 ARG A O 1
ATOM 1268 N N . ALA A 1 164 ? -2.759 -13.082 16.682 1.00 87.06 164 ALA A N 1
ATOM 1269 C CA . ALA A 1 164 ? -1.981 -13.710 17.749 1.00 87.06 164 ALA A CA 1
ATOM 1270 C C . ALA A 1 164 ? -2.880 -14.351 18.824 1.00 87.06 164 ALA A C 1
ATOM 1272 O O . ALA A 1 164 ? -2.668 -15.503 19.201 1.00 87.06 164 ALA A O 1
ATOM 1273 N N . ASN A 1 165 ? -3.942 -13.656 19.247 1.00 86.75 165 ASN A N 1
ATOM 1274 C CA . ASN A 1 165 ? -4.894 -14.171 20.237 1.00 86.75 165 ASN A CA 1
ATOM 1275 C C . ASN A 1 165 ? -5.685 -15.390 19.733 1.00 86.75 165 ASN A C 1
ATOM 1277 O O . ASN A 1 165 ? -5.940 -16.325 20.497 1.00 86.75 165 ASN A O 1
ATOM 1281 N N . ARG A 1 166 ? -6.053 -15.413 18.443 1.00 83.62 166 ARG A N 1
ATOM 1282 C CA . ARG A 1 166 ? -6.705 -16.581 17.823 1.00 83.62 166 ARG A CA 1
ATOM 1283 C C . ARG A 1 166 ? -5.779 -17.795 17.809 1.00 83.62 166 ARG A C 1
ATOM 1285 O O . ARG A 1 166 ? -6.214 -18.881 18.180 1.00 83.62 166 ARG A O 1
ATOM 1292 N N . SER A 1 167 ? -4.507 -17.605 17.459 1.00 82.50 167 SER A N 1
ATOM 1293 C CA . SER A 1 167 ? -3.514 -18.685 17.479 1.00 82.50 167 SER A CA 1
ATOM 1294 C C . SER A 1 167 ? -3.270 -19.233 18.888 1.00 82.50 167 SER A C 1
ATOM 1296 O O . SER A 1 167 ? -3.128 -20.440 19.050 1.00 82.50 167 SER A O 1
ATOM 1298 N N . ALA A 1 168 ? -3.272 -18.375 19.915 1.00 80.00 168 ALA A N 1
ATOM 1299 C CA . ALA A 1 168 ? -3.049 -18.786 21.304 1.00 80.00 168 ALA A CA 1
ATOM 1300 C C . ALA A 1 168 ? -4.222 -19.579 21.914 1.00 80.00 168 ALA A C 1
ATOM 1302 O O . ALA A 1 168 ? -4.014 -20.398 22.804 1.00 80.00 168 ALA A O 1
ATOM 1303 N N . THR A 1 169 ? -5.448 -19.354 21.435 1.00 79.38 169 THR A N 1
ATOM 1304 C CA . THR A 1 169 ? -6.655 -20.021 21.959 1.00 79.38 169 THR A CA 1
ATOM 1305 C C . THR A 1 169 ? -6.938 -21.354 21.240 1.00 79.38 169 THR A C 1
ATOM 1307 O O . THR A 1 169 ? -7.686 -22.187 21.744 1.00 79.38 169 THR A O 1
ATOM 1310 N N . GLY A 1 170 ? -6.322 -21.594 20.075 1.00 65.56 170 GLY A N 1
ATOM 1311 C CA . GLY A 1 170 ? -6.603 -22.740 19.197 1.00 65.56 170 GLY A CA 1
ATOM 1312 C C . GLY A 1 170 ? -5.917 -24.071 19.543 1.00 65.56 170 GLY A C 1
ATOM 1313 O O . GLY A 1 170 ? -6.183 -25.068 18.881 1.00 65.56 170 GLY A O 1
ATOM 1314 N N . THR A 1 171 ? -5.045 -24.140 20.550 1.00 58.66 171 THR A N 1
ATOM 1315 C CA . THR A 1 171 ? -4.241 -25.349 20.850 1.00 58.66 171 THR A CA 1
ATOM 1316 C C . THR A 1 171 ? -4.867 -26.311 21.862 1.00 58.66 171 THR A C 1
ATOM 1318 O O . THR A 1 171 ? -4.232 -27.288 22.256 1.00 58.66 171 THR A O 1
ATOM 1321 N N . GLY A 1 172 ? -6.112 -26.082 22.279 1.00 62.31 172 GLY A N 1
ATOM 1322 C CA . GLY A 1 172 ? -6.703 -26.784 23.417 1.00 62.31 172 GLY A CA 1
ATOM 1323 C C . GLY A 1 172 ? -8.097 -27.344 23.183 1.00 62.31 172 GLY A C 1
ATOM 1324 O O . GLY A 1 172 ? -8.977 -27.043 23.974 1.00 62.31 172 GLY A O 1
ATOM 1325 N N . THR A 1 173 ? -8.333 -28.137 22.135 1.00 52.81 173 THR A N 1
ATOM 1326 C CA . THR A 1 173 ? -9.386 -29.178 22.153 1.00 52.81 173 THR A CA 1
ATOM 1327 C C . THR A 1 173 ? -9.241 -30.121 20.959 1.00 52.81 173 THR A C 1
ATOM 1329 O O . THR A 1 173 ? -9.552 -29.783 19.823 1.00 52.81 173 THR A O 1
ATOM 1332 N N . LYS A 1 174 ? -8.793 -31.351 21.232 1.00 64.38 174 LYS A N 1
ATOM 1333 C CA . LYS A 1 174 ? -9.207 -32.514 20.444 1.00 64.38 174 LYS A CA 1
ATOM 1334 C C . LYS A 1 174 ? -10.717 -32.658 20.635 1.00 64.38 174 LYS A C 1
ATOM 1336 O O . LYS A 1 174 ? -11.139 -33.052 21.718 1.00 64.38 174 LYS A O 1
ATOM 1341 N N . ALA A 1 175 ? -11.501 -32.338 19.620 1.00 51.97 175 ALA A N 1
ATOM 1342 C CA . ALA A 1 175 ? -12.843 -32.872 19.467 1.00 51.97 175 ALA A CA 1
ATOM 1343 C C . ALA A 1 175 ? -13.173 -32.871 17.977 1.00 51.97 175 ALA A C 1
ATOM 1345 O O . ALA A 1 175 ? -13.153 -31.833 17.321 1.00 51.97 175 ALA A O 1
ATOM 1346 N N . ASP A 1 176 ? -13.374 -34.082 17.481 1.00 62.44 176 ASP A N 1
ATOM 1347 C CA . ASP A 1 176 ? -13.813 -34.437 16.147 1.00 62.44 176 ASP A CA 1
ATOM 1348 C C . ASP A 1 176 ? -15.087 -33.699 15.701 1.00 62.44 176 ASP A C 1
ATOM 1350 O O . ASP A 1 176 ? -15.822 -33.128 16.505 1.00 62.44 176 ASP A O 1
ATOM 1354 N N . THR A 1 177 ? -15.371 -33.856 14.407 1.00 51.94 177 THR A N 1
ATOM 1355 C CA . THR A 1 177 ? -16.604 -33.564 13.652 1.00 51.94 177 THR A CA 1
ATOM 1356 C C . THR A 1 177 ? -16.785 -32.162 13.055 1.00 51.94 177 THR A C 1
ATOM 1358 O O . THR A 1 177 ? -17.100 -31.185 13.724 1.00 51.94 177 THR A O 1
ATOM 1361 N N . ASP A 1 178 ? -16.625 -32.151 11.726 1.00 51.47 178 ASP A N 1
ATOM 1362 C CA . ASP A 1 178 ? -17.454 -31.454 10.739 1.00 51.47 178 ASP A CA 1
ATOM 1363 C C . ASP A 1 178 ? -17.765 -29.974 10.970 1.00 51.47 178 ASP A C 1
ATOM 1365 O O . ASP A 1 178 ? -18.771 -29.620 11.577 1.00 51.47 178 ASP A O 1
ATOM 1369 N N . LEU A 1 179 ? -16.964 -29.108 10.339 1.00 51.53 179 LEU A N 1
ATOM 1370 C CA . LEU A 1 179 ? -17.394 -27.780 9.878 1.00 51.53 179 LEU A CA 1
ATOM 1371 C C . LEU A 1 179 ? -16.461 -27.262 8.765 1.00 51.53 179 LEU A C 1
ATOM 1373 O O . LEU A 1 179 ? -15.996 -26.123 8.772 1.00 51.53 179 LEU A O 1
ATOM 1377 N N . ASP A 1 180 ? -16.213 -28.111 7.767 1.00 48.66 180 ASP A N 1
ATOM 1378 C CA . ASP A 1 180 ? -15.537 -27.757 6.511 1.00 48.66 180 ASP A CA 1
ATOM 1379 C C . ASP A 1 180 ? -16.502 -27.060 5.529 1.00 48.66 180 ASP A C 1
ATOM 1381 O O . ASP A 1 180 ? -16.777 -27.537 4.431 1.00 48.66 180 ASP A O 1
ATOM 1385 N N . SER A 1 181 ? -17.150 -25.965 5.945 1.00 50.66 181 SER A N 1
ATOM 1386 C CA . SER A 1 181 ? -18.116 -25.281 5.058 1.00 50.66 181 SER A CA 1
ATOM 1387 C C . SER A 1 181 ? -18.161 -23.760 5.138 1.00 50.66 181 SER A C 1
ATOM 1389 O O . SER A 1 181 ? -18.881 -23.154 4.351 1.00 50.66 181 SER A O 1
ATOM 1391 N N . SER A 1 182 ? -17.422 -23.092 6.030 1.00 48.34 182 SER A N 1
ATOM 1392 C CA . SER A 1 182 ? -17.569 -21.629 6.120 1.00 48.34 182 SER A CA 1
ATOM 1393 C C . SER A 1 182 ? -16.341 -20.861 6.600 1.00 48.34 182 SER A C 1
ATOM 1395 O O . SER A 1 182 ? -16.466 -19.813 7.231 1.00 48.34 182 SER A O 1
ATOM 1397 N N . VAL A 1 183 ? -15.145 -21.315 6.227 1.00 49.91 183 VAL A N 1
ATOM 1398 C CA . VAL A 1 183 ? -13.997 -20.408 6.085 1.00 49.91 183 VAL A CA 1
ATOM 1399 C C . VAL A 1 183 ? -13.588 -20.397 4.619 1.00 49.91 183 VAL A C 1
ATOM 1401 O O . VAL A 1 183 ? -12.458 -20.680 4.246 1.00 49.91 183 VAL A O 1
ATOM 1404 N N . GLY A 1 184 ? -14.535 -19.990 3.771 1.00 42.72 184 GLY A N 1
ATOM 1405 C CA . GLY A 1 184 ? -14.247 -19.407 2.463 1.00 42.72 184 GLY A CA 1
ATOM 1406 C C . GLY A 1 184 ? -13.565 -18.045 2.613 1.00 42.72 184 GLY A C 1
ATOM 1407 O O . GLY A 1 184 ? -13.966 -17.076 1.972 1.00 42.72 184 GLY A O 1
ATOM 1408 N N . GLY A 1 185 ? -12.547 -17.957 3.475 1.00 46.00 185 GLY A N 1
ATOM 1409 C CA . GLY A 1 185 ? -11.542 -16.916 3.414 1.00 46.00 185 GLY A CA 1
ATOM 1410 C C . GLY A 1 185 ? -10.777 -17.161 2.132 1.00 46.00 185 GLY A C 1
ATOM 1411 O O . GLY A 1 185 ? -9.721 -17.783 2.151 1.00 46.00 185 GLY A O 1
ATOM 1412 N N . LYS A 1 186 ? -11.377 -16.753 1.007 1.00 46.12 186 LYS A N 1
ATOM 1413 C CA . LYS A 1 186 ? -10.694 -16.638 -0.270 1.00 46.12 186 LYS A CA 1
ATOM 1414 C C . LYS A 1 186 ? -9.423 -15.871 0.051 1.00 46.12 186 LYS A C 1
ATOM 1416 O O . LYS A 1 186 ? -9.499 -14.683 0.349 1.00 46.12 186 LYS A O 1
ATOM 1421 N N . ALA A 1 187 ? -8.280 -16.550 0.035 1.00 47.75 187 ALA A N 1
ATOM 1422 C CA . ALA A 1 187 ? -7.040 -15.865 -0.250 1.00 47.75 187 ALA A CA 1
ATOM 1423 C C . ALA A 1 187 ? -7.331 -15.152 -1.572 1.00 47.75 187 ALA A C 1
ATOM 1425 O O . ALA A 1 187 ? -7.537 -15.814 -2.590 1.00 47.75 187 ALA A O 1
ATOM 1426 N N . HIS A 1 188 ? -7.558 -13.839 -1.521 1.00 47.66 188 HIS A N 1
ATOM 1427 C CA . HIS A 1 188 ? -7.651 -13.037 -2.725 1.00 47.66 188 HIS A CA 1
ATOM 1428 C C . HIS A 1 188 ? -6.271 -13.159 -3.358 1.00 47.66 188 HIS A C 1
ATOM 1430 O O . HIS A 1 188 ? -5.305 -12.558 -2.905 1.00 47.66 188 HIS A O 1
ATOM 1436 N N . GLN A 1 189 ? -6.157 -14.081 -4.312 1.00 48.88 189 GLN A N 1
ATOM 1437 C CA . GLN A 1 189 ? -5.035 -14.123 -5.227 1.00 48.88 189 GLN A CA 1
ATOM 1438 C C . GLN A 1 189 ? -5.096 -12.793 -5.971 1.00 48.88 189 GLN A C 1
ATOM 1440 O O . GLN A 1 189 ? -6.039 -12.566 -6.731 1.00 48.88 189 GLN A O 1
ATOM 1445 N N . CYS A 1 190 ? -4.147 -11.895 -5.698 1.00 45.28 190 CYS A N 1
ATOM 1446 C CA . CYS A 1 190 ? -3.971 -10.713 -6.527 1.00 45.28 190 CYS A CA 1
ATOM 1447 C C . CYS A 1 190 ? -3.554 -11.233 -7.916 1.00 45.28 190 CYS A C 1
ATOM 1449 O O . CYS A 1 190 ? -2.425 -11.689 -8.104 1.00 45.28 190 CYS A O 1
ATOM 1451 N N . ASN A 1 191 ? -4.495 -11.290 -8.859 1.00 41.06 191 ASN A N 1
ATOM 1452 C CA . ASN A 1 191 ? -4.213 -11.702 -10.231 1.00 41.06 191 ASN A CA 1
ATOM 1453 C C . ASN A 1 191 ? -3.519 -10.536 -10.948 1.00 41.06 191 ASN A C 1
ATOM 1455 O O . ASN A 1 191 ? -4.191 -9.600 -11.368 1.00 41.06 191 ASN A O 1
ATOM 1459 N N . HIS A 1 192 ? -2.194 -10.614 -11.085 1.00 44.59 192 HIS A N 1
ATOM 1460 C CA . HIS A 1 192 ? -1.403 -9.806 -12.024 1.00 44.59 192 HIS A CA 1
ATOM 1461 C C . HIS A 1 192 ? -1.354 -10.463 -13.410 1.00 44.59 192 HIS A C 1
ATOM 1463 O O . HIS A 1 192 ? -1.250 -11.712 -13.496 1.00 44.59 192 HIS A O 1
#

pLDDT: mean 75.21, std 17.29, range [41.06, 97.5]

Organism: NCBI:txid73915

Sequence (192 aa):
CLEGGLHSAVCDQWKQCLDKAGVTGKLLSLLNAAVQHPDDLGLGLVEETAAGTAQKYAQTEGVELAEAELDTQVPDEANCLNPKYMDTEAWYCLCLDEIDKACHEIRDNIPRYTHTLCLQANGCYDPFGSICGSWKNEQRRCMKLQVYTNELKKHQQASLLQRANRSATGTGTKADTDLDSSVGGKAHQCNH

Secondary structure (DSSP, 8-state):
-TTSS---HHHHHHHHHHHHHT-HHHHHHHHHHHHH-GGGG--------------------------------PPPTTSSB-TTTS-GGGT-SS-HHHHHHHHHHTGGGSTT--HHHHHHHHHH--TT--B-HHHHHGGGHHHHTHHHHHHHHHHHHHHHHHHHHHHHHTTS-------TTS----------

Radius of gyration: 23.49 Å; chains: 1; bounding box: 64×53×52 Å

Foldseek 3Di:
DPPPDDDDPVVVVVVVVCVVLVCVVVVVVVVVVCVVCVPPVPPPPPPPPPDDDPDDDDDDDDDDPDDPPVPPPQPDLVQADEPVPDDLCVLDPDHVVVLQVLLVVCQVVDPPRDSVLSSVQVVLLRPPSRHHPCNCPVVVSNVVSVSSVVSSVVVVVVVVVVVVVVVVVPPDDPDDDDDPDPPPVPPPSNDD

=== Feature glossary ===
Feature key, reading from the visual/contextual features back to the raw sequence:

Rendered structure images. Structure images are PyMOL renders from six orthogonal camera directions. Cartoon representation draws helices as coils and strands as arrows; sticks shows the backbone as bonds; surface shows the solvent-excluded envelope. Rainbow coloring maps sequence position to hue (blue→red, N→C); chain coloring assigns a distinct color per polypeptide.

Contact-map, Ramachandran, and PAE plots. Three diagnostic plots accompany the record. The Cα contact map visualizes the tertiary structure as a 2D adjacency matrix (8 Å cutoff, sequence-local contacts suppressed). The Ramachandran plot shows the distribution of backbone (φ, ψ) torsions, with points in the α and β basins reflecting secondary structure content. The PAE plot shows AlphaFold's inter-residue confidence as a color matrix.

InterPro / GO / CATH / organism. The annotation block draws on four external resources. InterPro: which protein families and domains the sequence belongs to. GO: standardized terms for what the protein does, what process it participates in, and where in the cell it acts. CATH: which structural fold it has in the CATH hierarchy. Organism: the species of origin.

Nearest PDB structures. Structural nearest neighbors (via Foldseek easy-search vs the PDB). Reported per hit: target PDB id, E-value, and alignment TM-score. A TM-score above ~0.5 is the conventional threshold for 'same fold'.

Predicted aligned error. Predicted aligned error is AlphaFold's pairwise confidence. Unlike pLDDT (per-residue), PAE is per-residue-pair and captures whether two parts of the structure are correctly placed relative to each other. Units are ångströms of expected positional error.

Solvent-accessible surface area. SASA measures how much of the protein is reachable by solvent. It is computed by rolling a water-sized probe over the atomic surface and summing the exposed area (Å²). Per-residue SASA distinguishes core (buried, low SASA) from surface (exposed, high SASA) residues; total SASA is a whole-molecule size measure.

B-factor. Crystallographic B-factors measure how much each atom's electron density is smeared out, in Å². They rise in mobile loops and surface residues and fall in the buried interior. In AlphaFold models this column is repurposed to hold pLDDT instead.

pLDDT. For AlphaFold models, the B-factor field carries pLDDT — the model's own estimate of local accuracy on a 0–100 scale. Regions with pLDDT<50 should be treated as essentially unmodeled; they often correspond to intrinsically disordered segments.

Backbone torsions (φ/ψ). φ (phi) and ψ (psi) are the two rotatable backbone dihedrals per residue: φ is the C(i-1)–N–Cα–C torsion, ψ is the N–Cα–C–N(i+1) torsion, both in degrees on (−180°, 180°]. α-helical residues cluster near (−60°, −45°); β-strand residues near (−120°, +130°). A Ramachandran plot is simply a scatter of (φ, ψ) for every residue.

Radius of gyration, Cα contacts, bounding box. Radius of gyration (Rg) is the root-mean-square distance of Cα atoms from their centroid — a single number for overall size and compactness. A globular domain of N residues has Rg ≈ 2.2·N^0.38 Å; an extended or disordered chain has a much larger Rg. The Cα contact count is the number of residue pairs whose Cα atoms are within 8 Å and are more than four positions apart in sequence — a standard proxy for tertiary packing density. The bounding box is the smallest axis-aligned box enclosing all Cα atoms.

Secondary structure (3-state, P-SEA). Three-state secondary structure (P-SEA) collapses the eight DSSP classes into helix (a), strand (b), and coil (c). P-SEA assigns these from Cα geometry alone — distances and angles — without requiring backbone oxygens, so it works on any Cα trace.

Secondary structure (8-state, DSSP). Secondary structure is the local, repeating backbone conformation. DSSP classifies it into eight states by reading the hydrogen-bond network: three helix types (H, G, I), two β types (E, B), two non-regular types (T, S), and unstructured coil (-).

Foldseek 3Di. The Foldseek 3Di string encodes local tertiary geometry as a 20-letter alphabet — one character per residue — derived from the relative positions of nearby Cα atoms. Unlike the amino-acid sequence, 3Di is a direct function of the 3D structure, so two proteins with the same fold have similar 3Di strings even at low sequence identity.

mmCIF coordinates. Structure coordinates are given as an mmCIF _atom_site loop: one row per atom with element, residue name, chain id, sequence number, and x/y/z position in Å. Only the four main-chain atoms per residue are included here; side chains are omitted to keep the record compact.

Sequence. This is the polypeptide sequence — one letter per residue, N-terminus first. Length ranges from a few dozen residues for small domains to over a thousand for large multi-domain proteins.